Protein AF-A0A3R9WSI5-F1 (afdb_monomer_lite)

Sequence (241 aa):
MLKISEYAQAKEQNYTDTQIAKAAGITIKKLEQLKSSWGIEMKKPDTTPIQITKEDYLREKKNNLTDHQICKKFDMGASTLVKKKKIWNVYKPDAWKSEVKKKEAKKPMPEHKENYEAEKDKTADTAPNITDEVRKADDLKQELEEWKSRALAAEEKAERQSKIDRDNGKAKTKVSDLENTLSQTKGKLHQLRNDYQIIKDRAEKAESELADMDDARNSTLLQKHVSQLTIMLHEAHKVNQ

Organism: NCBI:txid284579

Foldseek 3Di:
DDDPVNVVVCVVVVDDLVRSCVVVVHDSVVSVVVCVVVVNDDPPPPPPQQDQDPVNVLVVVVVVDDLVRVCVVRVHDSVVVCVVCVVVVNNDVCSSVVVVVVVVVPDDDPDDDDDDDDDDDDDDDDDPPVVVVVVVVVVVVVVVVVVVVVVVVVVVVVVVVVVVVVVVVVVVVVVVVVVVVVVVVVVVVVVVVVVVVVVVVVVVVVVVVVVVVVVVVVVVVVVVVVVVVVVVVVVVVVVVD

Structure (mmCIF, N/CA/C/O backbone):
data_AF-A0A3R9WSI5-F1
#
_entry.id   AF-A0A3R9WSI5-F1
#
loop_
_atom_site.group_PDB
_atom_site.id
_atom_site.type_symbol
_atom_site.label_atom_id
_atom_site.label_alt_id
_atom_site.label_comp_id
_atom_site.label_asym_id
_atom_site.label_entity_id
_atom_site.label_seq_id
_atom_site.pdbx_PDB_ins_code
_atom_site.Cartn_x
_atom_site.Cartn_y
_atom_site.Cartn_z
_atom_site.occupancy
_atom_site.B_iso_or_equiv
_atom_site.auth_seq_id
_atom_site.auth_comp_id
_atom_site.auth_asym_id
_atom_site.auth_atom_id
_atom_site.pdbx_PDB_model_num
ATOM 1 N N . MET A 1 1 ? -27.719 -0.686 1.705 1.00 78.00 1 MET A N 1
ATOM 2 C CA . MET A 1 1 ? -26.787 0.237 1.014 1.00 78.00 1 MET A CA 1
ATOM 3 C C . MET A 1 1 ? -25.465 0.130 1.759 1.00 78.00 1 MET A C 1
ATOM 5 O O . MET A 1 1 ? -25.508 0.296 2.970 1.00 78.00 1 MET A O 1
ATOM 9 N N . LEU A 1 2 ? -24.364 -0.243 1.094 1.00 88.19 2 LEU A N 1
ATOM 10 C CA . LEU A 1 2 ? -23.068 -0.480 1.753 1.00 88.19 2 LEU A CA 1
ATOM 11 C C . LEU A 1 2 ? -22.569 0.806 2.430 1.00 88.19 2 LEU A C 1
ATOM 13 O O . LEU A 1 2 ? -22.548 1.854 1.782 1.00 88.19 2 LEU A O 1
ATOM 17 N N . LYS A 1 3 ? -22.174 0.732 3.703 1.00 93.38 3 LYS A N 1
ATOM 18 C CA . LYS A 1 3 ? -21.607 1.860 4.464 1.00 93.38 3 LYS A CA 1
ATOM 19 C C . LYS A 1 3 ? -20.075 1.860 4.413 1.00 93.38 3 LYS A C 1
ATOM 21 O O . LYS A 1 3 ? -19.448 0.814 4.258 1.00 93.38 3 LYS A O 1
ATOM 26 N N . ILE A 1 4 ? -19.463 3.029 4.628 1.00 91.31 4 ILE A N 1
ATOM 27 C CA . ILE A 1 4 ? -17.995 3.178 4.682 1.00 91.31 4 ILE A CA 1
ATOM 28 C C . ILE A 1 4 ? -17.357 2.289 5.766 1.00 91.31 4 ILE A C 1
ATOM 30 O O . ILE A 1 4 ? -16.287 1.726 5.553 1.00 91.31 4 ILE A O 1
ATOM 34 N N . SER A 1 5 ? -18.043 2.105 6.899 1.00 89.25 5 SER A N 1
ATOM 35 C CA . SER A 1 5 ? -17.598 1.257 8.011 1.00 89.25 5 SER A CA 1
ATOM 36 C C . SER A 1 5 ? -17.566 -0.227 7.642 1.00 89.25 5 SER A C 1
ATOM 38 O O . SER A 1 5 ? -16.607 -0.919 7.962 1.00 89.25 5 SER A O 1
ATOM 40 N N . GLU A 1 6 ? -18.580 -0.704 6.918 1.00 90.69 6 GLU A N 1
ATOM 41 C CA . GLU A 1 6 ? -18.679 -2.093 6.450 1.00 90.69 6 GLU A CA 1
ATOM 42 C C . GLU A 1 6 ? -17.595 -2.390 5.407 1.00 90.69 6 GLU A C 1
ATOM 44 O O . GLU A 1 6 ? -16.959 -3.442 5.433 1.00 90.69 6 GLU A O 1
ATOM 49 N N . TYR A 1 7 ? -17.327 -1.425 4.520 1.00 91.94 7 TYR A N 1
ATOM 50 C CA . TYR A 1 7 ? -16.230 -1.513 3.561 1.00 91.94 7 TYR A CA 1
ATOM 51 C C . TYR A 1 7 ? -14.856 -1.561 4.253 1.00 91.94 7 TYR A C 1
ATOM 53 O O . TYR A 1 7 ? -14.014 -2.377 3.879 1.00 91.94 7 TYR A O 1
ATOM 61 N N . ALA A 1 8 ? -14.628 -0.722 5.271 1.00 89.75 8 ALA A N 1
ATOM 62 C CA . ALA A 1 8 ? -13.378 -0.705 6.032 1.00 89.75 8 ALA A CA 1
ATOM 63 C C . ALA A 1 8 ? -13.141 -2.028 6.779 1.00 89.75 8 ALA A C 1
ATOM 65 O O . ALA A 1 8 ? -12.049 -2.586 6.697 1.00 89.75 8 ALA A O 1
ATOM 66 N N . GLN A 1 9 ? -14.180 -2.571 7.416 1.00 91.19 9 GLN A N 1
ATOM 67 C CA . GLN A 1 9 ? -14.113 -3.847 8.129 1.00 91.19 9 GLN A CA 1
ATOM 68 C C . GLN A 1 9 ? -13.851 -5.025 7.178 1.00 91.19 9 GLN A C 1
ATOM 70 O O . GLN A 1 9 ? -13.025 -5.891 7.462 1.00 91.19 9 GLN A O 1
ATOM 75 N N . ALA A 1 10 ? -14.488 -5.040 6.003 1.00 90.88 10 ALA A N 1
ATOM 76 C CA . ALA A 1 10 ? -14.220 -6.063 4.995 1.00 90.88 10 ALA A CA 1
ATOM 77 C C . ALA A 1 10 ? -12.795 -5.951 4.419 1.00 90.88 10 ALA A C 1
ATOM 79 O O . ALA A 1 10 ? -12.154 -6.961 4.126 1.00 90.88 10 ALA A O 1
ATOM 80 N N . LYS A 1 11 ? -12.259 -4.731 4.294 1.00 90.44 11 LYS A N 1
ATOM 81 C CA . LYS A 1 11 ? -10.859 -4.517 3.911 1.00 90.44 11 LYS A CA 1
ATOM 82 C C . LYS A 1 11 ? -9.866 -4.980 4.967 1.00 90.44 11 LYS A C 1
ATOM 84 O O . LYS A 1 11 ? -8.842 -5.548 4.602 1.00 90.44 11 LYS A O 1
ATOM 89 N N . GLU A 1 12 ? -10.178 -4.784 6.241 1.00 89.25 12 GLU A N 1
ATOM 90 C CA . GLU A 1 12 ? -9.385 -5.288 7.365 1.00 89.25 12 GLU A CA 1
ATOM 91 C C . GLU A 1 12 ? -9.338 -6.826 7.385 1.00 89.25 12 GLU A C 1
ATOM 93 O O . GLU A 1 12 ? -8.309 -7.424 7.685 1.00 89.25 12 GLU A O 1
ATOM 98 N N . GLN A 1 13 ? -10.417 -7.470 6.936 1.00 89.25 13 GLN A N 1
ATOM 99 C CA . GLN A 1 13 ? -10.505 -8.920 6.736 1.00 89.25 13 GLN A CA 1
ATOM 100 C C . GLN A 1 13 ? -9.916 -9.408 5.392 1.00 89.25 13 GLN A C 1
ATOM 102 O O . GLN A 1 13 ? -10.152 -10.546 4.994 1.00 89.25 13 GLN A O 1
ATOM 107 N N . ASN A 1 14 ? -9.142 -8.577 4.683 1.00 89.00 14 ASN A N 1
ATOM 108 C CA . ASN A 1 14 ? -8.504 -8.893 3.396 1.00 89.00 14 ASN A CA 1
ATOM 109 C C . ASN A 1 14 ? -9.461 -9.267 2.246 1.00 89.00 14 ASN A C 1
ATOM 111 O O . ASN A 1 14 ? -9.046 -9.907 1.276 1.00 89.00 14 ASN A O 1
ATOM 115 N N . TYR A 1 15 ? -10.725 -8.835 2.280 1.00 89.88 15 TYR A N 1
ATOM 116 C CA . TYR A 1 15 ? -11.607 -9.027 1.131 1.00 89.88 15 TYR A CA 1
ATOM 117 C C . TYR A 1 15 ? -11.204 -8.128 -0.049 1.00 89.88 15 TYR A C 1
ATOM 119 O O . TYR A 1 15 ? -10.900 -6.933 0.072 1.00 89.88 15 TYR A O 1
ATOM 127 N N . THR A 1 16 ? -11.237 -8.711 -1.244 1.00 90.88 16 THR A N 1
ATOM 128 C CA . THR A 1 16 ? -11.068 -7.977 -2.503 1.00 90.88 16 THR A CA 1
ATOM 129 C C . THR A 1 16 ? -12.307 -7.134 -2.804 1.00 90.88 16 THR A C 1
ATOM 131 O O . THR A 1 16 ? -13.420 -7.499 -2.430 1.00 90.88 16 THR A O 1
ATOM 134 N N . ASP A 1 17 ? -12.147 -6.029 -3.537 1.00 89.69 17 ASP A N 1
ATOM 135 C CA . ASP A 1 17 ? -13.268 -5.151 -3.919 1.00 89.69 17 ASP A CA 1
ATOM 136 C C . ASP A 1 17 ? -14.370 -5.930 -4.654 1.00 89.69 17 ASP A C 1
ATOM 138 O O . ASP A 1 17 ? -15.558 -5.689 -4.450 1.00 89.69 17 ASP A O 1
ATOM 142 N N . THR A 1 18 ? -13.980 -6.932 -5.442 1.00 89.75 18 THR A N 1
ATOM 143 C CA . THR A 1 18 ? -14.884 -7.860 -6.127 1.00 89.75 18 THR A CA 1
ATOM 144 C C . THR A 1 18 ? -15.727 -8.681 -5.149 1.00 89.75 18 THR A C 1
ATOM 146 O O . THR A 1 18 ? -16.931 -8.839 -5.352 1.00 89.75 18 THR A O 1
ATOM 149 N N . GLN A 1 19 ? -15.118 -9.197 -4.078 1.00 90.50 19 GLN A N 1
ATOM 150 C CA . GLN A 1 19 ? -15.827 -9.964 -3.050 1.00 90.50 19 GLN A CA 1
ATOM 151 C C . GLN A 1 19 ? -16.742 -9.068 -2.214 1.00 90.50 19 GLN A C 1
ATOM 153 O O . GLN A 1 19 ? -17.875 -9.457 -1.944 1.00 90.50 19 GLN A O 1
ATOM 158 N N . ILE A 1 20 ? -16.293 -7.858 -1.871 1.00 92.88 20 ILE A N 1
ATOM 159 C CA . ILE A 1 20 ? -17.091 -6.881 -1.117 1.00 92.88 20 ILE A CA 1
ATOM 160 C C . ILE A 1 20 ? -18.318 -6.455 -1.930 1.00 92.88 20 ILE A C 1
ATOM 162 O O . ILE A 1 20 ? -19.434 -6.449 -1.415 1.00 92.88 20 ILE A O 1
ATOM 166 N N . ALA A 1 21 ? -18.136 -6.164 -3.222 1.00 93.31 21 ALA A N 1
ATOM 167 C CA . ALA A 1 21 ? -19.229 -5.820 -4.128 1.00 93.31 21 ALA A CA 1
ATOM 168 C C . ALA A 1 21 ? -20.260 -6.958 -4.224 1.00 93.31 21 ALA A C 1
ATOM 170 O O . ALA A 1 21 ? -21.463 -6.721 -4.100 1.00 93.31 21 ALA A O 1
ATOM 171 N N . LYS A 1 22 ? -19.784 -8.204 -4.368 1.00 93.38 22 LYS A N 1
ATOM 172 C CA . LYS A 1 22 ? -20.638 -9.395 -4.435 1.00 93.38 22 LYS A CA 1
ATOM 173 C C . LYS A 1 22 ? -21.411 -9.629 -3.133 1.00 93.38 22 LYS A C 1
ATOM 175 O O . LYS A 1 22 ? -22.610 -9.879 -3.196 1.00 93.38 22 LYS A O 1
ATOM 180 N N . ALA A 1 23 ? -20.756 -9.514 -1.978 1.00 90.19 23 ALA A N 1
ATOM 181 C CA . ALA A 1 23 ? -21.386 -9.683 -0.666 1.00 90.19 23 ALA A CA 1
ATOM 182 C C . ALA A 1 23 ? -22.437 -8.598 -0.377 1.00 90.19 23 ALA A C 1
ATOM 184 O O . ALA A 1 23 ? -23.478 -8.878 0.207 1.00 90.19 23 ALA A O 1
ATOM 185 N N . ALA A 1 24 ? -22.196 -7.373 -0.844 1.00 90.88 24 ALA A N 1
ATOM 186 C CA . ALA A 1 24 ? -23.118 -6.252 -0.693 1.00 90.88 24 ALA A CA 1
ATOM 187 C C . ALA A 1 24 ? -24.224 -6.200 -1.767 1.00 90.88 24 ALA A C 1
ATOM 189 O O . ALA A 1 24 ? -25.049 -5.285 -1.743 1.00 90.88 24 ALA A O 1
ATOM 190 N N . GLY A 1 25 ? -24.238 -7.137 -2.724 1.00 93.56 25 GLY A N 1
ATOM 191 C CA . GLY A 1 25 ? -25.218 -7.172 -3.814 1.00 93.56 25 GLY A CA 1
ATOM 192 C C . GLY A 1 25 ? -25.124 -5.979 -4.771 1.00 93.56 25 GLY A C 1
ATOM 193 O O . GLY A 1 25 ? -26.124 -5.583 -5.367 1.00 93.56 25 GLY A O 1
ATOM 194 N N . ILE A 1 26 ? -23.942 -5.373 -4.910 1.00 94.19 26 ILE A N 1
ATOM 195 C CA . ILE A 1 26 ? -23.711 -4.207 -5.772 1.00 94.19 26 ILE A CA 1
ATOM 196 C C . ILE A 1 26 ? -22.706 -4.521 -6.878 1.00 94.19 26 ILE A C 1
ATOM 198 O O . ILE A 1 26 ? -21.822 -5.361 -6.748 1.00 94.19 26 ILE A O 1
ATOM 202 N N . THR A 1 27 ? -22.805 -3.801 -7.992 1.00 93.81 27 THR A N 1
ATOM 203 C CA . THR A 1 27 ? -21.794 -3.863 -9.056 1.00 93.81 27 THR A CA 1
ATOM 204 C C . THR A 1 27 ? -20.491 -3.189 -8.619 1.00 93.81 27 THR A C 1
ATOM 206 O O . THR A 1 27 ? -20.545 -2.169 -7.930 1.00 93.81 27 THR A O 1
ATOM 209 N N . ILE A 1 28 ? -19.343 -3.661 -9.120 1.00 90.00 28 ILE A N 1
ATOM 210 C CA . ILE A 1 28 ? -18.018 -3.059 -8.855 1.00 90.00 28 ILE A CA 1
ATOM 211 C C . ILE A 1 28 ? -18.006 -1.557 -9.178 1.00 90.00 28 ILE A C 1
ATOM 213 O O . ILE A 1 28 ? -17.577 -0.768 -8.349 1.00 90.00 28 ILE A O 1
ATOM 217 N N . LYS A 1 29 ? -18.594 -1.130 -10.304 1.00 90.38 29 LYS A N 1
ATOM 218 C CA . LYS A 1 29 ? -18.710 0.300 -10.661 1.00 90.38 29 LYS A CA 1
ATOM 219 C C . LYS A 1 29 ? -19.421 1.141 -9.597 1.00 90.38 29 LYS A C 1
ATOM 221 O O . LYS A 1 29 ? -19.070 2.291 -9.360 1.00 90.38 29 LYS A O 1
ATOM 226 N N . LYS A 1 30 ? -20.439 0.574 -8.949 1.00 92.31 30 LYS A N 1
ATOM 227 C CA . LYS A 1 30 ? -21.183 1.261 -7.886 1.00 92.31 30 LYS A CA 1
ATOM 228 C C . LYS A 1 30 ? -20.381 1.309 -6.587 1.00 92.31 30 LYS A C 1
ATOM 230 O O . LYS A 1 30 ? -20.428 2.314 -5.889 1.00 92.31 30 LYS A O 1
ATOM 235 N N . LEU A 1 31 ? -19.600 0.266 -6.302 1.00 91.50 31 LEU A N 1
ATOM 236 C CA . LEU A 1 31 ? -18.615 0.286 -5.221 1.00 91.50 31 LEU A CA 1
ATOM 237 C C . LEU A 1 31 ? -17.525 1.346 -5.472 1.00 91.50 31 LEU A C 1
ATOM 239 O O . LEU A 1 31 ? -17.147 2.055 -4.547 1.00 91.50 31 LEU A O 1
ATOM 243 N N . GLU A 1 32 ? -17.065 1.507 -6.715 1.00 89.12 32 GLU A N 1
ATOM 244 C CA . GLU A 1 32 ? -16.104 2.552 -7.094 1.00 89.12 32 GLU A CA 1
ATOM 245 C C . GLU A 1 32 ? -16.661 3.961 -6.853 1.00 89.12 32 GLU A C 1
ATOM 247 O O . GLU A 1 32 ? -15.995 4.778 -6.222 1.00 89.12 32 GLU A O 1
ATOM 252 N N . GLN A 1 33 ? -17.904 4.225 -7.270 1.00 89.75 33 GLN A N 1
ATOM 253 C CA . GLN A 1 33 ? -18.588 5.498 -7.005 1.00 89.75 33 GLN A CA 1
ATOM 254 C C . GLN A 1 33 ? -18.720 5.785 -5.504 1.00 89.75 33 GLN A C 1
ATOM 256 O O . GLN A 1 33 ? -18.484 6.912 -5.067 1.00 89.75 33 GLN A O 1
ATOM 261 N N . LEU A 1 34 ? -19.061 4.765 -4.709 1.00 91.44 34 LEU A N 1
ATOM 262 C CA . LEU A 1 34 ? -19.145 4.889 -3.254 1.00 91.44 34 LEU A CA 1
ATOM 263 C C . LEU A 1 34 ? -17.780 5.225 -2.644 1.00 91.44 34 LEU A C 1
ATOM 265 O O . LEU A 1 34 ? -17.682 6.159 -1.854 1.00 91.44 34 LEU A O 1
ATOM 269 N N . LYS A 1 35 ? -16.708 4.553 -3.072 1.00 90.00 35 LYS A N 1
ATOM 270 C CA . LYS A 1 35 ? -15.339 4.851 -2.624 1.00 90.00 35 LYS A CA 1
ATOM 271 C C . LYS A 1 35 ? -14.914 6.284 -2.957 1.00 90.00 35 LYS A C 1
ATOM 273 O O . LYS A 1 35 ? -14.321 6.938 -2.103 1.00 90.00 35 LYS A O 1
ATOM 278 N N . SER A 1 36 ? -15.276 6.796 -4.136 1.00 87.12 36 SER A N 1
ATOM 279 C CA . SER A 1 36 ? -15.071 8.209 -4.484 1.00 87.12 36 SER A CA 1
ATOM 280 C C . SER A 1 36 ? -15.867 9.150 -3.577 1.00 87.12 36 SER A C 1
ATOM 282 O O . SER A 1 36 ? -15.314 10.138 -3.105 1.00 87.12 36 SER A O 1
ATOM 284 N N . SER A 1 37 ? -17.130 8.828 -3.270 1.00 88.94 37 SER A N 1
ATOM 285 C CA . SER A 1 37 ? -17.948 9.624 -2.338 1.00 88.94 37 SER A CA 1
ATOM 286 C C . SER A 1 37 ? -17.421 9.610 -0.897 1.00 88.94 37 SER A C 1
ATOM 288 O O . SER A 1 37 ? -17.674 10.534 -0.133 1.00 88.94 37 SER A O 1
ATOM 290 N N . TRP A 1 38 ? -16.653 8.580 -0.537 1.00 91.75 38 TRP A N 1
ATOM 291 C CA . TRP A 1 38 ? -16.003 8.426 0.764 1.00 91.75 38 TRP A CA 1
ATOM 292 C C . TRP A 1 38 ? -14.599 9.038 0.829 1.00 91.75 38 TRP A C 1
ATOM 294 O O . TRP A 1 38 ? -13.931 8.898 1.850 1.00 91.75 38 TRP A O 1
ATOM 304 N N . GLY A 1 39 ? -14.122 9.679 -0.245 1.00 85.69 39 GLY A N 1
ATOM 305 C CA . GLY A 1 39 ? -12.782 10.273 -0.289 1.00 85.69 39 GLY A CA 1
ATOM 306 C C . GLY A 1 39 ? -11.644 9.248 -0.265 1.00 85.69 39 GLY A C 1
ATOM 307 O O . GLY A 1 39 ? -10.504 9.596 0.031 1.00 85.69 39 GLY A O 1
ATOM 308 N N . ILE A 1 40 ? -11.928 7.977 -0.567 1.00 84.81 40 ILE A N 1
ATOM 309 C CA . ILE A 1 40 ? -10.904 6.936 -0.654 1.00 84.81 40 ILE A CA 1
ATOM 310 C C . ILE A 1 40 ? -10.238 7.076 -2.023 1.00 84.81 40 ILE A C 1
ATOM 312 O O . ILE A 1 40 ? -10.773 6.605 -3.031 1.00 84.81 40 ILE A O 1
ATOM 316 N N . GLU A 1 41 ? -9.083 7.747 -2.058 1.00 68.56 41 GLU A N 1
ATOM 317 C CA . GLU A 1 41 ? -8.275 7.885 -3.269 1.00 68.56 41 GLU A CA 1
ATOM 318 C C . GLU A 1 41 ? -7.916 6.500 -3.812 1.00 68.56 41 GLU A C 1
ATOM 320 O O . GLU A 1 41 ? -7.136 5.729 -3.245 1.00 68.56 41 GLU A O 1
ATOM 325 N N . MET A 1 42 ? -8.526 6.168 -4.943 1.00 65.50 42 MET A N 1
ATOM 326 C CA . MET A 1 42 ? -8.141 5.008 -5.719 1.00 65.50 42 MET A CA 1
ATOM 327 C C . MET A 1 42 ? -6.785 5.324 -6.334 1.00 65.50 42 MET A C 1
ATOM 329 O O . MET A 1 42 ? -6.708 6.093 -7.296 1.00 65.50 42 MET A O 1
ATOM 333 N N . LYS A 1 43 ? -5.716 4.696 -5.829 1.00 59.19 43 LYS A N 1
ATOM 334 C CA . LYS A 1 43 ? -4.524 4.498 -6.655 1.00 59.19 43 LYS A CA 1
ATOM 335 C C . LYS A 1 43 ? -5.017 3.793 -7.911 1.00 59.19 43 LYS A C 1
ATOM 337 O O . LYS A 1 43 ? -5.411 2.627 -7.847 1.00 59.19 43 LYS A O 1
ATOM 342 N N . LYS A 1 44 ? -5.075 4.520 -9.032 1.00 58.84 44 LYS A N 1
ATOM 343 C CA . LYS A 1 44 ? -5.259 3.888 -10.338 1.00 58.84 44 LYS A CA 1
ATOM 344 C C . LYS A 1 44 ? -4.225 2.761 -10.382 1.00 58.84 44 LYS A C 1
ATOM 346 O O . LYS A 1 44 ? -3.089 3.021 -9.969 1.00 58.84 44 LYS A O 1
ATOM 351 N N . PRO A 1 45 ? -4.600 1.529 -10.776 1.00 51.78 45 PRO A N 1
ATOM 352 C CA . PRO A 1 45 ? -3.598 0.498 -10.984 1.00 51.78 45 PRO A CA 1
ATOM 353 C C . PRO A 1 45 ? -2.526 1.138 -11.848 1.00 51.78 45 PRO A C 1
ATOM 355 O O . PRO A 1 45 ? -2.867 1.844 -12.801 1.00 51.78 45 PRO A O 1
ATOM 358 N N . ASP A 1 46 ? -1.277 0.999 -11.422 1.00 45.94 46 ASP A N 1
ATOM 359 C CA . ASP A 1 46 ? -0.124 1.602 -12.066 1.00 45.94 46 ASP A CA 1
ATOM 360 C C . ASP A 1 46 ? 0.017 0.929 -13.435 1.00 45.94 46 ASP A C 1
ATOM 362 O O . ASP A 1 46 ? 0.795 0.008 -13.649 1.00 45.94 46 ASP A O 1
ATOM 366 N N . THR A 1 47 ? -0.842 1.318 -14.374 1.00 49.47 47 THR A N 1
ATOM 367 C CA . THR A 1 47 ? -0.807 0.931 -15.772 1.00 49.47 47 THR A CA 1
ATOM 368 C C . THR A 1 47 ? 0.275 1.776 -16.409 1.00 49.47 47 THR A C 1
ATOM 370 O O . THR A 1 47 ? 0.011 2.526 -17.347 1.00 49.47 47 THR A O 1
ATOM 373 N N . THR A 1 48 ? 1.493 1.713 -15.878 1.00 49.53 48 THR A N 1
ATOM 374 C CA . THR A 1 48 ? 2.659 1.961 -16.705 1.00 49.53 48 THR A CA 1
ATOM 375 C C . THR A 1 48 ? 2.656 0.802 -17.694 1.00 49.53 48 THR A C 1
ATOM 377 O O . THR A 1 48 ? 2.871 -0.345 -17.303 1.00 49.53 48 THR A O 1
ATOM 380 N N . PRO A 1 49 ? 2.289 1.033 -18.969 1.00 54.16 49 PRO A N 1
ATOM 381 C CA . PRO A 1 49 ? 2.256 -0.049 -19.934 1.00 54.16 49 PRO A CA 1
ATOM 382 C C . PRO A 1 49 ? 3.676 -0.590 -19.995 1.00 54.16 49 PRO A C 1
ATOM 384 O O . PRO A 1 49 ? 4.589 0.191 -20.270 1.00 54.16 49 PRO A O 1
ATOM 387 N N . ILE A 1 50 ? 3.873 -1.884 -19.731 1.00 62.69 50 ILE A N 1
ATOM 388 C CA . ILE A 1 50 ? 5.177 -2.527 -19.897 1.00 62.69 50 ILE A CA 1
ATOM 389 C C . ILE A 1 50 ? 5.594 -2.266 -21.345 1.00 62.69 50 ILE A C 1
ATOM 391 O O . ILE A 1 50 ? 5.035 -2.809 -22.308 1.00 62.69 50 ILE A O 1
ATOM 395 N N . GLN A 1 51 ? 6.511 -1.317 -21.528 1.00 73.62 51 GLN A N 1
ATOM 396 C CA . GLN A 1 51 ? 6.872 -0.849 -22.849 1.00 73.62 51 GLN A CA 1
ATOM 397 C C . GLN A 1 51 ? 7.835 -1.858 -23.459 1.00 73.62 51 GLN A C 1
ATOM 399 O O . GLN A 1 51 ? 9.041 -1.681 -23.399 1.00 73.62 51 GLN A O 1
ATOM 404 N N . ILE A 1 52 ? 7.298 -2.904 -24.093 1.00 85.06 52 ILE A N 1
ATOM 405 C CA . ILE A 1 52 ? 8.110 -3.743 -24.981 1.00 85.06 52 ILE A CA 1
ATOM 406 C C . ILE A 1 52 ? 8.795 -2.845 -26.018 1.00 85.06 52 ILE A C 1
ATOM 408 O O . ILE A 1 52 ? 8.122 -2.040 -26.682 1.00 85.06 52 ILE A O 1
ATOM 412 N N . THR A 1 53 ? 10.116 -2.946 -26.112 1.00 88.50 53 THR A N 1
ATOM 413 C CA . THR A 1 53 ? 10.921 -2.261 -27.128 1.00 88.50 53 THR A CA 1
ATOM 414 C C . THR A 1 53 ? 10.973 -3.090 -28.415 1.00 88.50 53 THR A C 1
ATOM 416 O O . THR A 1 53 ? 10.564 -4.257 -28.442 1.00 88.50 53 THR A O 1
ATOM 419 N N . LYS A 1 54 ? 11.467 -2.500 -29.513 1.00 88.00 54 LYS A N 1
ATOM 420 C CA . LYS A 1 54 ? 11.640 -3.227 -30.784 1.00 88.00 54 LYS A CA 1
ATOM 421 C C . LYS A 1 54 ? 12.605 -4.404 -30.593 1.00 88.00 54 LYS A C 1
ATOM 423 O O . LYS A 1 54 ? 12.397 -5.482 -31.147 1.00 88.00 54 LYS A O 1
ATOM 428 N N . GLU A 1 55 ? 13.638 -4.197 -29.789 1.00 85.88 55 GLU A N 1
ATOM 429 C CA . GLU A 1 55 ? 14.700 -5.146 -29.474 1.00 85.88 55 GLU A CA 1
ATOM 430 C C . GLU A 1 55 ? 14.163 -6.351 -28.704 1.00 85.88 55 GLU A C 1
ATOM 432 O O . GLU A 1 55 ? 14.460 -7.490 -29.068 1.00 85.88 55 GLU A O 1
ATOM 437 N N . ASP A 1 56 ? 13.329 -6.107 -27.692 1.00 89.19 56 ASP A N 1
ATOM 438 C CA . ASP A 1 56 ? 12.713 -7.170 -26.899 1.00 89.19 56 ASP A CA 1
ATOM 439 C C . ASP A 1 56 ? 11.837 -8.066 -27.777 1.00 89.19 56 ASP A C 1
ATOM 441 O O . ASP A 1 56 ? 11.968 -9.289 -27.744 1.00 89.19 56 ASP A O 1
ATOM 445 N N . TYR A 1 57 ? 11.005 -7.463 -28.633 1.00 90.38 57 TYR A N 1
ATOM 446 C CA . TYR A 1 57 ? 10.164 -8.203 -29.572 1.00 90.38 57 TYR A CA 1
ATOM 447 C C . TYR A 1 57 ? 10.990 -9.068 -30.537 1.00 90.38 57 TYR A C 1
ATOM 449 O O . TYR A 1 57 ? 10.675 -10.242 -30.736 1.00 90.38 57 TYR A O 1
ATOM 457 N N . LEU A 1 58 ? 12.062 -8.518 -31.120 1.00 88.88 58 LEU A N 1
ATOM 458 C CA . LEU A 1 58 ? 12.929 -9.263 -32.040 1.00 88.88 58 LEU A CA 1
ATOM 459 C C . LEU A 1 58 ? 13.681 -10.404 -31.340 1.00 88.88 58 LEU A C 1
ATOM 461 O O . LEU A 1 58 ? 13.840 -11.476 -31.925 1.00 88.88 58 LEU A O 1
ATOM 465 N N . ARG A 1 59 ? 14.109 -10.206 -30.089 1.00 87.50 59 ARG A N 1
ATOM 466 C CA . ARG A 1 59 ? 14.766 -11.244 -29.285 1.00 87.50 59 ARG A CA 1
ATOM 467 C C . ARG A 1 59 ? 13.821 -12.405 -28.987 1.00 87.50 59 ARG A C 1
ATOM 469 O O . ARG A 1 59 ? 14.184 -13.553 -29.226 1.00 87.50 59 ARG A O 1
ATOM 476 N N . GLU A 1 60 ? 12.599 -12.125 -28.539 1.00 90.62 60 GLU A N 1
ATOM 477 C CA . GLU A 1 60 ? 11.610 -13.185 -28.301 1.00 90.62 60 GLU A CA 1
ATOM 478 C C . GLU A 1 60 ? 11.212 -13.903 -29.596 1.00 90.62 60 GLU A C 1
ATOM 480 O O . GLU A 1 60 ? 11.015 -15.118 -29.601 1.00 90.62 60 GLU A O 1
ATOM 485 N N . LYS A 1 61 ? 11.165 -13.181 -30.723 1.00 89.00 61 LYS A N 1
ATOM 486 C CA . LYS A 1 61 ? 10.962 -13.792 -32.040 1.00 89.00 61 LYS A CA 1
ATOM 487 C C . LYS A 1 61 ? 12.090 -14.726 -32.457 1.00 89.00 61 LYS A C 1
ATOM 489 O O . LYS A 1 61 ? 11.805 -15.790 -32.997 1.00 89.00 61 LYS A O 1
ATOM 494 N N . LYS A 1 62 ? 13.344 -14.371 -32.168 1.00 87.75 62 LYS A N 1
ATOM 495 C CA . LYS A 1 62 ? 14.500 -15.253 -32.386 1.00 87.75 62 LYS A CA 1
ATOM 496 C C . LYS A 1 62 ? 14.424 -16.523 -31.527 1.00 87.75 62 LYS A C 1
ATOM 498 O O . LYS A 1 62 ? 14.852 -17.577 -31.979 1.00 87.75 62 LYS A O 1
ATOM 503 N N . ASN A 1 63 ? 13.802 -16.444 -30.351 1.00 87.19 63 ASN A N 1
ATOM 504 C CA . ASN A 1 63 ? 13.540 -17.587 -29.470 1.00 87.19 63 ASN A CA 1
ATOM 505 C C . ASN A 1 63 ? 12.306 -18.419 -29.880 1.00 87.19 63 ASN A C 1
ATOM 507 O O . ASN A 1 63 ? 11.837 -19.240 -29.097 1.00 87.19 63 ASN A O 1
ATOM 511 N N . ASN A 1 64 ? 11.768 -18.220 -31.088 1.00 89.12 64 ASN A N 1
ATOM 512 C CA . ASN A 1 64 ? 10.592 -18.917 -31.619 1.00 89.12 64 ASN A CA 1
ATOM 513 C C . ASN A 1 64 ? 9.285 -18.687 -30.833 1.00 89.12 64 ASN A C 1
ATOM 515 O O . ASN A 1 64 ? 8.361 -19.494 -30.933 1.00 89.12 64 ASN A O 1
ATOM 519 N N . LEU A 1 65 ? 9.150 -17.577 -30.092 1.00 90.06 65 LEU A N 1
ATOM 520 C CA . LEU A 1 65 ? 7.876 -17.250 -29.447 1.00 90.06 65 LEU A CA 1
ATOM 521 C C . LEU A 1 65 ? 6.840 -16.732 -30.461 1.00 90.06 65 LEU A C 1
ATOM 523 O O . LEU A 1 65 ? 7.099 -15.897 -31.341 1.00 90.06 65 LEU A O 1
ATOM 527 N N . THR A 1 66 ? 5.606 -17.197 -30.292 1.00 91.50 66 THR A N 1
ATOM 528 C CA . THR A 1 66 ? 4.440 -16.684 -31.022 1.00 91.50 66 THR A CA 1
ATOM 529 C C . THR A 1 66 ? 4.036 -15.299 -30.510 1.00 91.50 66 THR A C 1
ATOM 531 O O . THR A 1 66 ? 4.298 -14.946 -29.361 1.00 91.50 66 THR A O 1
ATOM 534 N N . ASP A 1 67 ? 3.349 -14.506 -31.341 1.00 89.62 67 ASP A N 1
ATOM 535 C CA . ASP A 1 67 ? 2.860 -13.172 -30.938 1.00 89.62 67 ASP A CA 1
ATOM 536 C C . ASP A 1 67 ? 1.964 -13.258 -29.691 1.00 89.62 67 ASP A C 1
ATOM 538 O O . ASP A 1 67 ? 2.034 -12.396 -28.820 1.00 89.62 67 ASP A O 1
ATOM 542 N N . HIS A 1 68 ? 1.185 -14.337 -29.562 1.00 91.25 68 HIS A N 1
ATOM 543 C CA . HIS A 1 68 ? 0.341 -14.591 -28.397 1.00 91.25 68 HIS A CA 1
ATOM 544 C C . HIS A 1 68 ? 1.157 -14.815 -27.114 1.00 91.25 68 HIS A C 1
ATOM 546 O O . HIS A 1 68 ? 0.846 -14.242 -26.071 1.00 91.25 68 HIS A O 1
ATOM 552 N N . GLN A 1 69 ? 2.234 -15.603 -27.187 1.00 90.50 69 GLN A N 1
ATOM 553 C CA . GLN A 1 69 ? 3.128 -15.831 -26.047 1.00 90.50 69 GLN A CA 1
ATOM 554 C C . GLN A 1 69 ? 3.879 -14.558 -25.651 1.00 90.50 69 GLN A C 1
ATOM 556 O O . GLN A 1 69 ? 4.032 -14.290 -24.463 1.00 90.50 69 GLN A O 1
ATOM 561 N N . ILE A 1 70 ? 4.297 -13.747 -26.628 1.00 90.69 70 ILE A N 1
ATOM 562 C CA . ILE A 1 70 ? 4.933 -12.448 -26.375 1.00 90.69 70 ILE A CA 1
ATOM 563 C C . ILE A 1 70 ? 3.937 -11.505 -25.688 1.00 90.69 70 ILE A C 1
ATOM 565 O O . ILE A 1 70 ? 4.261 -10.918 -24.661 1.00 90.69 70 ILE A O 1
ATOM 569 N N . CYS A 1 71 ? 2.702 -11.416 -26.186 1.00 89.88 71 CYS A N 1
ATOM 570 C CA . CYS A 1 71 ? 1.632 -10.652 -25.542 1.00 89.88 71 CYS A CA 1
ATOM 571 C C . CYS A 1 71 ? 1.420 -11.063 -24.082 1.00 89.88 71 CYS A C 1
ATOM 573 O O . CYS A 1 71 ? 1.339 -10.199 -23.216 1.00 89.88 71 CYS A O 1
ATOM 575 N N . LYS A 1 72 ? 1.389 -12.372 -23.804 1.00 87.50 72 LYS A N 1
ATOM 576 C CA . LYS A 1 72 ? 1.241 -12.901 -22.443 1.00 87.50 72 LYS A CA 1
ATOM 577 C C . LYS A 1 72 ? 2.456 -12.590 -21.561 1.00 87.50 72 LYS A C 1
ATOM 579 O O . LYS A 1 72 ? 2.286 -12.274 -20.392 1.00 87.50 72 LYS A O 1
ATOM 584 N N . LYS A 1 73 ? 3.671 -12.656 -22.116 1.00 86.25 73 LYS A N 1
ATOM 585 C CA . LYS A 1 73 ? 4.928 -12.389 -21.395 1.00 86.25 73 LYS A CA 1
ATOM 586 C C . LYS A 1 73 ? 5.066 -10.927 -20.965 1.00 86.25 73 LYS A C 1
ATOM 588 O O . LYS A 1 73 ? 5.618 -10.665 -19.904 1.00 86.25 73 LYS A O 1
ATOM 593 N N . PHE A 1 74 ? 4.572 -9.993 -21.776 1.00 86.62 74 PHE A N 1
ATOM 594 C CA . PHE A 1 74 ? 4.648 -8.552 -21.506 1.00 86.62 74 PHE A CA 1
ATOM 595 C C . PHE A 1 74 ? 3.308 -7.937 -21.080 1.00 86.62 74 PHE A C 1
ATOM 597 O O . PHE A 1 74 ? 3.158 -6.720 -21.157 1.00 86.62 74 PHE A O 1
ATOM 604 N N . ASP A 1 75 ? 2.343 -8.774 -20.689 1.00 84.81 75 ASP A N 1
ATOM 605 C CA . ASP A 1 75 ? 1.001 -8.379 -20.249 1.00 84.81 75 ASP A CA 1
ATOM 606 C C . ASP A 1 75 ? 0.352 -7.300 -21.140 1.00 84.81 75 ASP A C 1
ATOM 608 O O . ASP A 1 75 ? -0.040 -6.217 -20.704 1.00 84.81 75 ASP A O 1
ATOM 612 N N . MET A 1 76 ? 0.298 -7.564 -22.450 1.00 87.00 76 MET A N 1
ATOM 613 C CA . MET A 1 76 ? -0.283 -6.636 -23.421 1.00 87.00 76 MET A CA 1
ATOM 614 C C . MET A 1 76 ? -1.284 -7.288 -24.357 1.00 87.00 76 MET A C 1
ATOM 616 O O . MET A 1 76 ? -1.112 -8.410 -24.831 1.00 87.00 76 MET A O 1
ATOM 620 N N . GLY A 1 77 ? -2.306 -6.513 -24.718 1.00 88.25 77 GLY A N 1
ATOM 621 C CA . GLY A 1 77 ? -3.287 -6.916 -25.717 1.00 88.25 77 GLY A CA 1
ATOM 622 C C . GLY A 1 77 ? -2.675 -7.103 -27.109 1.00 88.25 77 GLY A C 1
ATOM 623 O O . GLY A 1 77 ? -1.783 -6.360 -27.530 1.00 88.25 77 GLY A O 1
ATOM 624 N N . ALA A 1 78 ? -3.216 -8.059 -27.867 1.00 87.00 78 ALA A N 1
ATOM 625 C CA . ALA A 1 78 ? -2.799 -8.343 -29.243 1.00 87.00 78 ALA A CA 1
ATOM 626 C C . ALA A 1 78 ? -2.888 -7.107 -30.160 1.00 87.00 78 ALA A C 1
ATOM 628 O O . ALA A 1 78 ? -2.005 -6.865 -30.982 1.00 87.00 78 ALA A O 1
ATOM 629 N N . SER A 1 79 ? -3.914 -6.272 -29.977 1.00 87.81 79 SER A N 1
ATOM 630 C CA . SER A 1 79 ? -4.092 -5.022 -30.725 1.00 87.81 79 SER A CA 1
ATOM 631 C C . SER A 1 79 ? -2.966 -4.012 -30.468 1.00 87.81 79 SER A C 1
ATOM 633 O O . SER A 1 79 ? -2.513 -3.338 -31.396 1.00 87.81 79 SER A O 1
ATOM 635 N N . THR A 1 80 ? -2.466 -3.938 -29.233 1.00 88.31 80 THR A N 1
ATOM 636 C CA . THR A 1 80 ? -1.334 -3.086 -28.845 1.00 88.31 80 THR A CA 1
ATOM 637 C C . THR A 1 80 ? -0.043 -3.558 -29.503 1.00 88.31 80 THR A C 1
ATOM 639 O O . THR A 1 80 ? 0.687 -2.742 -30.072 1.00 88.31 80 THR A O 1
ATOM 642 N N . LEU A 1 81 ? 0.209 -4.871 -29.510 1.00 89.38 81 LEU A N 1
ATOM 643 C CA . LEU A 1 81 ? 1.373 -5.441 -30.187 1.00 89.38 81 LEU A CA 1
ATOM 644 C C . LEU A 1 81 ? 1.331 -5.166 -31.697 1.00 89.38 81 LEU A C 1
ATOM 646 O O . LEU A 1 81 ? 2.334 -4.754 -32.274 1.00 89.38 81 LEU A O 1
ATOM 650 N N . VAL A 1 82 ? 0.167 -5.301 -32.340 1.00 89.00 82 VAL A N 1
ATOM 651 C CA . VAL A 1 82 ? -0.002 -4.984 -33.770 1.00 89.00 82 VAL A CA 1
ATOM 652 C C . VAL A 1 82 ? 0.311 -3.515 -34.068 1.00 89.00 82 VAL A C 1
ATOM 654 O O . VAL A 1 82 ? 1.024 -3.227 -35.032 1.00 89.00 82 VAL A O 1
ATOM 657 N N . LYS A 1 83 ? -0.166 -2.575 -33.240 1.00 88.00 83 LYS A N 1
ATOM 658 C CA . LYS A 1 83 ? 0.161 -1.144 -33.381 1.00 88.00 83 LYS A CA 1
ATOM 659 C C . LYS A 1 83 ? 1.668 -0.900 -33.256 1.00 88.00 83 LYS A C 1
ATOM 661 O O . LYS A 1 83 ? 2.240 -0.220 -34.104 1.00 88.00 83 LYS A O 1
ATOM 666 N N . LYS A 1 84 ? 2.327 -1.515 -32.268 1.00 89.25 84 LYS A N 1
ATOM 667 C CA . LYS A 1 84 ? 3.786 -1.423 -32.102 1.00 89.25 84 LYS A CA 1
ATOM 668 C C . LYS A 1 84 ? 4.554 -2.018 -33.286 1.00 89.25 84 LYS A C 1
ATOM 670 O O . LYS A 1 84 ? 5.461 -1.375 -33.804 1.00 89.25 84 LYS A O 1
ATOM 675 N N . LYS A 1 85 ? 4.137 -3.178 -33.805 1.00 89.31 85 LYS A N 1
ATOM 676 C CA . LYS A 1 85 ? 4.733 -3.794 -35.006 1.00 89.31 85 LYS A CA 1
ATOM 677 C C . LYS A 1 85 ? 4.647 -2.887 -36.236 1.00 89.31 85 LYS A C 1
ATOM 679 O O . LYS A 1 85 ? 5.574 -2.893 -37.042 1.00 89.31 85 LYS A O 1
ATOM 684 N N . LYS A 1 86 ? 3.567 -2.108 -36.384 1.00 86.44 86 LYS A N 1
ATOM 685 C CA . LYS A 1 86 ? 3.449 -1.100 -37.453 1.00 86.44 86 LYS A CA 1
ATOM 686 C C . LYS A 1 86 ? 4.461 0.030 -37.275 1.00 86.44 86 LYS A C 1
ATOM 688 O O . LYS A 1 86 ? 5.162 0.340 -38.229 1.00 86.44 86 LYS A O 1
ATOM 693 N N . ILE A 1 87 ? 4.588 0.571 -36.062 1.00 86.50 87 ILE A N 1
ATOM 694 C CA . ILE A 1 87 ? 5.562 1.630 -35.735 1.00 86.50 87 ILE A CA 1
ATOM 695 C C . ILE A 1 87 ? 6.995 1.165 -36.028 1.00 86.50 87 ILE A C 1
ATOM 697 O O . I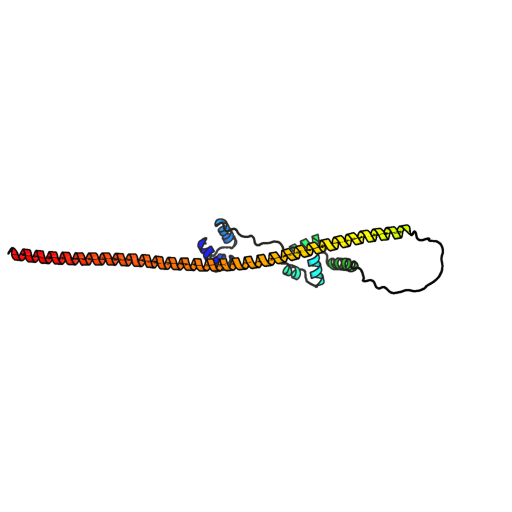LE A 1 87 ? 7.794 1.903 -36.591 1.00 86.50 87 ILE A O 1
ATOM 701 N N . TRP A 1 88 ? 7.316 -0.086 -35.703 1.00 87.81 88 TRP A N 1
ATOM 702 C CA . TRP A 1 88 ? 8.641 -0.664 -35.945 1.00 87.81 88 TRP A CA 1
ATOM 703 C C . TRP A 1 88 ? 8.855 -1.198 -37.364 1.00 87.81 88 TRP A C 1
ATOM 705 O O . TRP A 1 88 ? 9.937 -1.708 -37.655 1.00 87.81 88 TRP A O 1
ATOM 715 N N . ASN A 1 89 ? 7.835 -1.115 -38.222 1.00 85.44 89 ASN A N 1
ATOM 716 C CA . ASN A 1 89 ? 7.820 -1.647 -39.583 1.00 85.44 89 ASN A CA 1
ATOM 717 C C . ASN A 1 89 ? 8.103 -3.168 -39.687 1.00 85.44 89 ASN A C 1
ATOM 719 O O . ASN A 1 89 ? 8.677 -3.645 -40.661 1.00 85.44 89 ASN A O 1
ATOM 723 N N . VAL A 1 90 ? 7.675 -3.952 -38.689 1.00 83.62 90 VAL A N 1
ATOM 724 C CA . VAL A 1 90 ? 7.836 -5.427 -38.617 1.00 83.62 90 VAL A CA 1
ATOM 725 C C . VAL A 1 90 ? 6.491 -6.169 -38.689 1.00 83.62 90 VAL A C 1
ATOM 727 O O . VAL A 1 90 ? 6.330 -7.269 -38.161 1.00 83.62 90 VAL A O 1
ATOM 730 N N . TYR A 1 91 ? 5.481 -5.544 -39.298 1.00 77.12 91 TYR A N 1
ATOM 731 C CA . TYR A 1 91 ? 4.109 -6.063 -39.338 1.00 77.12 91 TYR A CA 1
ATOM 732 C C . TYR A 1 91 ? 3.864 -7.108 -40.435 1.00 77.12 91 TYR A C 1
ATOM 734 O O . TYR A 1 91 ? 2.905 -7.870 -40.324 1.00 77.12 91 TYR A O 1
ATOM 742 N N . LYS A 1 92 ? 4.703 -7.153 -41.479 1.00 78.50 92 LYS A N 1
ATOM 743 C CA . LYS A 1 92 ? 4.568 -8.134 -42.563 1.00 78.50 92 LYS A CA 1
ATOM 744 C C . LYS A 1 92 ? 4.999 -9.531 -42.086 1.00 78.50 92 LYS A C 1
ATOM 746 O O . LYS A 1 92 ? 5.935 -9.620 -41.281 1.00 78.50 92 LYS A O 1
ATOM 751 N N . PRO A 1 93 ? 4.373 -10.611 -42.594 1.00 64.25 93 PRO A N 1
ATOM 752 C CA . PRO A 1 93 ? 4.911 -11.960 -42.443 1.00 64.25 93 PRO A CA 1
ATOM 753 C C . PRO A 1 93 ? 6.381 -11.951 -42.888 1.00 64.25 93 PRO A C 1
ATOM 755 O O . PRO A 1 93 ? 6.712 -11.346 -43.902 1.00 64.25 93 PRO A O 1
ATOM 758 N N . ASP A 1 94 ? 7.272 -12.515 -42.075 1.00 68.25 94 ASP A N 1
ATOM 759 C CA . ASP A 1 94 ? 8.720 -12.628 -42.330 1.00 68.25 94 ASP A CA 1
ATOM 760 C C . ASP A 1 94 ? 9.591 -11.354 -42.333 1.00 68.25 94 ASP A C 1
ATOM 762 O O . ASP A 1 94 ? 10.816 -11.480 -42.336 1.00 68.25 94 ASP A O 1
ATOM 766 N N . ALA A 1 95 ? 9.042 -10.140 -42.194 1.00 69.19 95 ALA A N 1
ATOM 767 C CA . ALA A 1 95 ? 9.859 -8.909 -42.130 1.00 69.19 95 ALA A CA 1
ATOM 768 C C . ALA A 1 95 ? 10.843 -8.868 -40.942 1.00 69.19 95 ALA A C 1
ATOM 770 O O . ALA A 1 95 ? 11.880 -8.205 -40.990 1.00 69.19 95 ALA A O 1
ATOM 771 N N . TRP A 1 96 ? 10.551 -9.611 -39.873 1.00 72.06 96 TRP A N 1
ATOM 772 C CA . TRP A 1 96 ? 11.454 -9.741 -38.730 1.00 72.06 96 TRP A CA 1
ATOM 773 C C . TRP A 1 96 ? 12.723 -10.544 -39.073 1.00 72.06 96 TRP A C 1
ATOM 775 O O . TRP A 1 96 ? 13.781 -10.258 -38.519 1.00 72.06 96 TRP A O 1
ATOM 785 N N . LYS A 1 97 ? 12.663 -11.487 -40.028 1.00 72.94 97 LYS A N 1
ATOM 786 C CA . LYS A 1 97 ? 13.814 -12.309 -40.447 1.00 72.94 97 LYS A CA 1
ATOM 787 C C . LYS A 1 97 ? 14.864 -11.477 -41.189 1.00 72.94 97 LYS A C 1
ATOM 789 O O . LYS A 1 97 ? 16.060 -11.643 -40.958 1.00 72.94 97 LYS A O 1
ATOM 794 N N . SER A 1 98 ? 14.429 -10.545 -42.042 1.00 68.88 98 SER A N 1
ATOM 795 C CA . SER A 1 98 ? 15.327 -9.616 -42.746 1.00 68.88 98 SER A CA 1
ATOM 796 C C . SER A 1 98 ? 16.012 -8.624 -41.806 1.00 68.88 98 SER A C 1
ATOM 798 O O . SER A 1 98 ? 17.170 -8.270 -42.021 1.00 68.88 98 SER A O 1
ATOM 800 N N . GLU A 1 99 ? 15.328 -8.205 -40.741 1.00 64.88 99 GLU A N 1
ATOM 801 C CA . GLU A 1 99 ? 15.876 -7.260 -39.765 1.00 64.88 99 GLU A CA 1
ATOM 802 C C . GLU A 1 99 ? 16.927 -7.917 -38.853 1.00 64.88 99 GLU A C 1
ATOM 804 O O . GLU A 1 99 ? 17.944 -7.302 -38.529 1.00 64.88 99 GLU A O 1
ATOM 809 N N . VAL A 1 100 ? 16.730 -9.194 -38.497 1.00 64.06 100 VAL A N 1
ATOM 810 C CA . VAL A 1 100 ? 17.726 -9.999 -37.768 1.00 64.06 100 VAL A CA 1
ATOM 811 C C . VAL A 1 100 ? 18.976 -10.229 -38.630 1.00 64.06 100 VAL A C 1
ATOM 813 O O . VAL A 1 100 ? 20.084 -9.982 -38.155 1.00 64.06 100 VAL A O 1
ATOM 816 N N . LYS A 1 101 ? 18.815 -10.577 -39.919 1.00 64.12 101 LYS A N 1
ATOM 817 C CA . LYS A 1 101 ? 19.945 -10.746 -40.858 1.00 64.12 101 LYS A CA 1
ATOM 818 C C . LYS A 1 101 ? 20.767 -9.468 -41.059 1.00 64.12 101 LYS A C 1
ATOM 820 O O . LYS A 1 101 ? 21.993 -9.533 -41.079 1.00 64.12 101 LYS A O 1
ATOM 825 N N . LYS A 1 102 ? 20.125 -8.295 -41.158 1.00 62.28 102 LYS A N 1
ATOM 826 C CA . LYS A 1 102 ? 20.834 -7.004 -41.286 1.00 62.28 102 LYS A CA 1
ATOM 827 C C . LYS A 1 102 ? 21.704 -6.668 -40.070 1.00 62.28 102 LYS A C 1
ATOM 829 O O . LYS A 1 102 ? 22.726 -6.008 -40.232 1.00 62.28 102 LYS A O 1
ATOM 834 N N . LYS A 1 103 ? 21.312 -7.095 -38.862 1.00 58.06 103 LYS A N 1
ATOM 835 C CA . LYS A 1 103 ? 22.128 -6.909 -37.650 1.00 58.06 103 LYS A CA 1
ATOM 836 C C . LYS A 1 103 ? 23.234 -7.961 -37.515 1.00 58.06 103 LYS A C 1
ATOM 838 O O . LYS A 1 103 ? 24.295 -7.629 -36.999 1.00 58.06 103 LYS A O 1
ATOM 843 N N . GLU A 1 104 ? 23.031 -9.186 -38.000 1.00 54.97 104 GLU A N 1
ATOM 844 C CA . GLU A 1 104 ? 24.082 -10.219 -38.006 1.00 54.97 104 GLU A CA 1
ATOM 845 C C . GLU A 1 104 ? 25.222 -9.888 -38.985 1.00 54.97 104 GLU A C 1
ATOM 847 O O . GLU A 1 104 ? 26.380 -10.096 -38.639 1.00 54.97 104 GLU A O 1
ATOM 852 N N . ALA A 1 105 ? 24.932 -9.238 -40.119 1.00 54.69 105 ALA A N 1
ATOM 853 C CA . ALA A 1 105 ? 25.949 -8.746 -41.061 1.00 54.69 105 ALA A CA 1
ATOM 854 C C . ALA A 1 105 ? 26.791 -7.553 -40.546 1.00 54.69 105 ALA A C 1
ATOM 856 O O . ALA A 1 105 ? 27.716 -7.119 -41.224 1.00 54.69 105 ALA A O 1
ATOM 857 N N . LYS A 1 106 ? 26.469 -6.998 -39.367 1.00 51.97 106 LYS A N 1
ATOM 858 C CA . LYS A 1 106 ? 27.176 -5.862 -38.744 1.00 51.97 106 LYS A CA 1
ATOM 859 C C . LYS A 1 106 ? 28.008 -6.245 -37.515 1.00 51.97 106 LYS A C 1
ATOM 861 O O . LYS A 1 106 ? 28.477 -5.355 -36.809 1.00 51.97 106 LYS A O 1
ATOM 866 N N . LYS A 1 107 ? 28.208 -7.538 -37.238 1.00 43.84 107 LYS A N 1
ATOM 867 C CA . LYS A 1 107 ? 29.245 -7.956 -36.283 1.00 43.84 107 LYS A CA 1
ATOM 868 C C . LYS A 1 107 ? 30.608 -7.938 -36.992 1.00 43.84 107 LYS A C 1
ATOM 870 O O . LYS A 1 107 ? 30.722 -8.606 -38.017 1.00 43.84 107 LYS A O 1
ATOM 875 N N . PRO A 1 108 ? 31.622 -7.210 -36.488 1.00 45.53 108 PRO A N 1
ATOM 876 C CA . PRO A 1 108 ? 32.974 -7.317 -37.023 1.00 45.53 108 PRO A CA 1
ATOM 877 C C . PRO A 1 108 ? 33.477 -8.751 -36.815 1.00 45.53 108 PRO A C 1
ATOM 879 O O . PRO A 1 108 ? 33.370 -9.305 -35.718 1.00 45.53 108 PRO A O 1
ATOM 882 N N . MET A 1 109 ? 33.950 -9.367 -37.896 1.00 41.09 109 MET A N 1
ATOM 883 C CA . MET A 1 109 ? 34.613 -10.671 -37.874 1.00 41.09 109 MET A CA 1
ATOM 884 C C . MET A 1 109 ? 35.909 -10.556 -37.052 1.00 41.09 109 MET 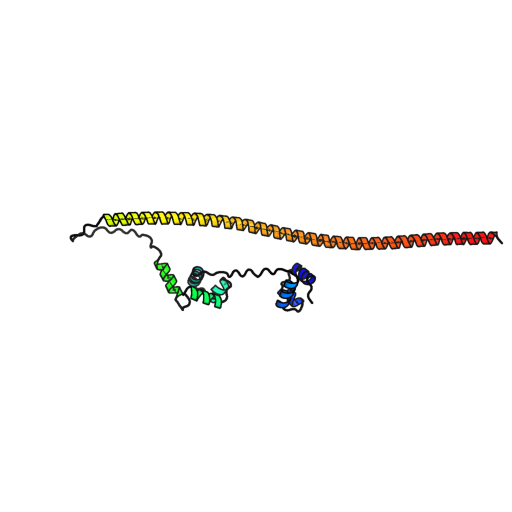A C 1
ATOM 886 O O . MET A 1 109 ? 36.601 -9.546 -37.191 1.00 41.09 109 MET A O 1
ATOM 890 N N . PRO A 1 110 ? 36.253 -11.543 -36.206 1.00 50.41 110 PRO A N 1
ATOM 891 C CA . PRO A 1 110 ? 37.546 -11.557 -35.539 1.00 50.41 110 PRO A CA 1
ATOM 892 C C . PRO A 1 110 ? 38.651 -11.774 -36.579 1.00 50.41 110 PRO A C 1
ATOM 894 O O . PRO A 1 110 ? 38.530 -12.628 -37.459 1.00 50.41 110 PRO A O 1
ATOM 897 N N . GLU A 1 111 ? 39.699 -10.961 -36.475 1.00 47.22 111 GLU A N 1
ATOM 898 C CA . GLU A 1 111 ? 40.910 -10.998 -37.291 1.00 47.22 111 GLU A CA 1
ATOM 899 C C . GLU A 1 111 ? 41.509 -12.413 -37.340 1.00 47.22 111 GLU A C 1
ATOM 901 O O . GLU A 1 111 ? 42.088 -12.889 -36.365 1.00 47.22 111 GLU A O 1
ATOM 906 N N . HIS A 1 112 ? 41.422 -13.070 -38.497 1.00 39.00 112 HIS A N 1
ATOM 907 C CA . HIS A 1 112 ? 42.345 -14.144 -38.847 1.00 39.00 112 HIS A CA 1
ATOM 908 C C . HIS A 1 112 ? 43.529 -13.520 -39.585 1.00 39.00 112 HIS A C 1
ATOM 910 O O . HIS A 1 112 ? 43.432 -13.155 -40.755 1.00 39.00 112 HIS A O 1
ATOM 916 N N . LYS A 1 113 ? 44.651 -13.376 -38.872 1.00 50.16 113 LYS A N 1
ATOM 917 C CA . LYS A 1 113 ? 45.968 -13.178 -39.478 1.00 50.16 113 LYS A CA 1
ATOM 918 C C . LYS A 1 113 ? 46.404 -14.514 -40.068 1.00 50.16 113 LYS A C 1
ATOM 920 O O . LYS A 1 113 ? 46.905 -15.362 -39.336 1.00 50.16 113 LYS A O 1
ATOM 925 N N . GLU A 1 114 ? 46.216 -14.694 -41.368 1.00 40.12 114 GLU A N 1
ATOM 926 C CA . GLU A 1 114 ? 46.949 -15.708 -42.120 1.00 40.12 114 GLU A CA 1
ATOM 927 C C . GLU A 1 114 ? 47.862 -15.052 -43.150 1.00 40.12 114 GLU A C 1
ATOM 929 O O . GLU A 1 114 ? 47.516 -14.106 -43.855 1.00 40.12 114 GLU A O 1
ATOM 934 N N . ASN A 1 115 ? 49.081 -15.561 -43.102 1.00 50.03 115 ASN A N 1
ATOM 935 C CA . ASN A 1 115 ? 50.293 -15.167 -43.777 1.00 50.03 115 ASN A CA 1
ATOM 936 C C . ASN A 1 115 ? 50.198 -15.531 -45.268 1.00 50.03 115 ASN A C 1
ATOM 938 O O . ASN A 1 115 ? 49.887 -16.677 -45.578 1.00 50.03 115 ASN A O 1
ATOM 942 N N . TYR A 1 116 ? 50.523 -14.607 -46.173 1.00 40.72 116 TYR A N 1
ATOM 943 C CA . TYR A 1 116 ? 50.849 -14.946 -47.561 1.00 40.72 116 TYR A CA 1
ATOM 944 C C . TYR A 1 116 ? 52.171 -14.278 -47.928 1.00 40.72 116 TYR A C 1
ATOM 946 O O . TYR A 1 116 ? 52.240 -13.074 -48.170 1.00 40.72 116 TYR A O 1
ATOM 954 N N . GLU A 1 117 ? 53.229 -15.086 -47.940 1.00 46.28 117 GLU A N 1
ATOM 955 C CA . GLU A 1 117 ? 54.459 -14.759 -48.645 1.00 46.28 117 GLU A CA 1
ATOM 956 C C . GLU A 1 117 ? 54.306 -15.068 -50.139 1.00 46.28 117 GLU A C 1
ATOM 958 O O . GLU A 1 117 ? 53.759 -16.098 -50.525 1.00 46.28 117 GLU A O 1
ATOM 963 N N . ALA A 1 118 ? 54.904 -14.173 -50.928 1.00 48.31 118 ALA A N 1
ATOM 964 C CA . ALA A 1 118 ? 55.456 -14.370 -52.263 1.00 48.31 118 ALA A CA 1
ATOM 965 C C . ALA A 1 118 ? 54.501 -14.736 -53.413 1.00 48.31 118 ALA A C 1
ATOM 967 O O . ALA A 1 118 ? 54.310 -15.900 -53.735 1.00 48.31 118 ALA A O 1
ATOM 968 N N . GLU A 1 119 ? 54.151 -13.722 -54.207 1.00 42.72 119 GLU A N 1
ATOM 969 C CA . GLU A 1 119 ? 54.281 -13.834 -55.662 1.00 42.72 119 GLU A CA 1
ATOM 970 C C . GLU A 1 119 ? 54.861 -12.535 -56.229 1.00 42.72 119 GLU A C 1
ATOM 972 O O . GLU A 1 119 ? 54.381 -11.429 -55.980 1.00 42.72 119 GLU A O 1
ATOM 977 N N . LYS A 1 120 ? 55.992 -12.686 -56.921 1.00 47.44 120 LYS A N 1
ATOM 978 C CA . LYS A 1 120 ? 56.691 -11.621 -57.631 1.00 47.44 120 LYS A CA 1
ATOM 979 C C . LYS A 1 120 ? 56.008 -11.366 -58.975 1.00 47.44 120 LYS A C 1
ATOM 981 O O . LYS A 1 120 ? 55.636 -12.305 -59.668 1.00 47.44 120 LYS A O 1
ATOM 986 N N . ASP A 1 121 ? 56.123 -10.105 -59.377 1.00 43.06 121 ASP A N 1
ATOM 987 C CA . ASP A 1 121 ? 56.521 -9.638 -60.710 1.00 43.06 121 ASP A CA 1
ATOM 988 C C . ASP A 1 121 ? 55.451 -8.912 -61.557 1.00 43.06 121 ASP A C 1
ATOM 990 O O . ASP A 1 121 ? 54.428 -9.472 -61.938 1.00 43.06 121 ASP A O 1
ATOM 994 N N . LYS A 1 122 ? 55.835 -7.677 -61.937 1.00 45.69 122 LYS A N 1
ATOM 995 C CA . LYS A 1 122 ? 55.362 -6.815 -63.046 1.00 45.69 122 LYS A CA 1
ATOM 996 C C . LYS A 1 122 ? 54.007 -6.107 -62.870 1.00 45.69 122 LYS A C 1
ATOM 998 O O . LYS A 1 122 ? 52.962 -6.700 -63.069 1.00 45.69 122 LYS A O 1
ATOM 1003 N N . THR A 1 123 ? 54.019 -4.787 -62.649 1.00 39.47 123 THR A N 1
ATOM 1004 C CA . THR A 1 123 ? 54.102 -3.746 -63.702 1.00 39.47 123 THR A CA 1
ATOM 1005 C C . THR A 1 123 ? 54.027 -2.331 -63.103 1.00 39.47 123 THR A C 1
ATOM 1007 O O . THR A 1 123 ? 53.213 -2.078 -62.226 1.00 39.47 123 THR A O 1
ATOM 1010 N N . ALA A 1 124 ? 54.905 -1.464 -63.612 1.00 42.91 124 ALA A N 1
ATOM 1011 C CA . ALA A 1 124 ? 54.862 -0.005 -63.775 1.00 42.91 124 ALA A CA 1
ATOM 1012 C C . ALA A 1 124 ? 53.808 0.872 -63.051 1.00 42.91 124 ALA A C 1
ATOM 1014 O O . ALA A 1 124 ? 52.605 0.648 -63.129 1.00 42.91 124 ALA A O 1
ATOM 1015 N N . ASP A 1 125 ? 54.327 1.983 -62.512 1.00 46.44 125 ASP A N 1
ATOM 1016 C CA . ASP A 1 125 ? 53.684 3.291 -62.337 1.00 46.44 125 ASP A CA 1
ATOM 1017 C C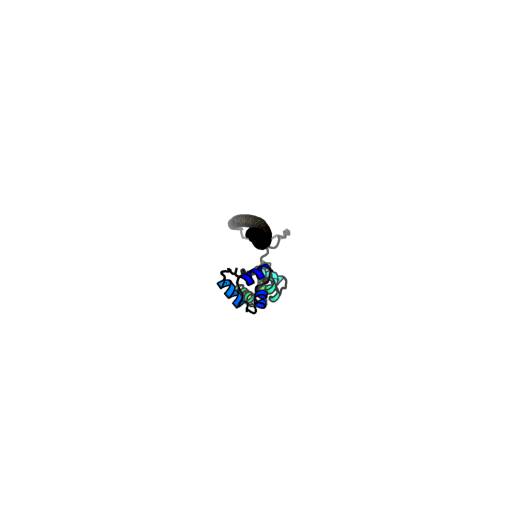 . ASP A 1 125 ? 52.399 3.373 -61.511 1.00 46.44 125 ASP A C 1
ATOM 1019 O O . ASP A 1 125 ? 51.317 3.658 -62.014 1.00 46.44 125 ASP A O 1
ATOM 1023 N N . THR A 1 126 ? 52.538 3.306 -60.188 1.00 49.38 126 THR A N 1
ATOM 1024 C CA . THR A 1 126 ? 51.761 4.177 -59.293 1.00 49.38 126 THR A CA 1
ATOM 1025 C C . THR A 1 126 ? 52.572 4.386 -58.019 1.00 49.38 126 THR A C 1
ATOM 1027 O O . THR A 1 126 ? 52.624 3.510 -57.162 1.00 49.38 126 THR A O 1
ATOM 1030 N N . ALA A 1 127 ? 53.245 5.531 -57.888 1.00 46.38 127 ALA A N 1
ATOM 1031 C CA . ALA A 1 127 ? 53.785 5.942 -56.597 1.00 46.38 127 ALA A CA 1
ATOM 1032 C C . ALA A 1 127 ? 52.595 6.119 -55.630 1.00 46.38 127 ALA A C 1
ATOM 1034 O O . ALA A 1 127 ? 51.730 6.954 -55.910 1.00 46.38 127 ALA A O 1
ATOM 1035 N N . PRO A 1 128 ? 52.482 5.338 -54.539 1.00 52.00 128 PRO A N 1
ATOM 1036 C CA . PRO A 1 128 ? 51.398 5.519 -53.587 1.00 52.00 128 PRO A CA 1
ATOM 1037 C C . PRO A 1 128 ? 51.549 6.895 -52.938 1.00 52.00 128 PRO A C 1
ATOM 1039 O O . PRO A 1 128 ? 52.627 7.273 -52.475 1.00 52.00 128 PRO A O 1
ATOM 1042 N N . ASN A 1 129 ? 50.470 7.674 -52.948 1.00 58.69 129 ASN A N 1
ATOM 1043 C CA . ASN A 1 129 ? 50.419 8.994 -52.340 1.00 58.69 129 ASN A CA 1
ATOM 1044 C C . ASN A 1 129 ? 50.437 8.844 -50.808 1.00 58.69 129 ASN A C 1
ATOM 1046 O O . ASN A 1 129 ? 49.392 8.835 -50.163 1.00 58.69 129 ASN A O 1
ATOM 1050 N N . ILE A 1 130 ? 51.637 8.705 -50.234 1.00 58.94 130 ILE A N 1
ATOM 1051 C CA . ILE A 1 130 ? 51.925 8.511 -48.797 1.00 58.94 130 ILE A CA 1
ATOM 1052 C C . ILE A 1 130 ? 51.153 9.509 -47.909 1.00 58.94 130 ILE A C 1
ATOM 1054 O O . ILE A 1 130 ? 50.819 9.210 -46.765 1.00 58.94 130 ILE A O 1
ATOM 1058 N N . THR A 1 131 ? 50.808 10.685 -48.439 1.00 63.25 131 THR A N 1
ATOM 1059 C CA . THR A 1 131 ? 50.058 11.718 -47.712 1.00 63.25 131 THR A CA 1
ATOM 1060 C C . THR A 1 131 ? 48.598 11.344 -47.413 1.00 63.25 131 THR A C 1
ATOM 1062 O O . THR A 1 131 ? 48.091 11.712 -46.352 1.00 63.25 131 THR A O 1
ATOM 1065 N N . ASP A 1 132 ? 47.936 10.561 -48.269 1.00 69.75 132 ASP A N 1
ATOM 1066 C CA . ASP A 1 132 ? 46.539 10.146 -48.066 1.00 69.75 132 ASP A CA 1
ATOM 1067 C C . ASP A 1 132 ? 46.413 9.023 -47.027 1.00 69.75 132 ASP A C 1
ATOM 1069 O O . ASP A 1 132 ? 45.424 8.947 -46.296 1.00 69.75 132 ASP A O 1
ATOM 1073 N N . GLU A 1 133 ? 47.417 8.150 -46.931 1.00 73.56 133 GLU A N 1
ATOM 1074 C CA . GLU A 1 133 ? 47.462 7.086 -45.922 1.00 73.56 133 GLU A CA 1
ATOM 1075 C C . GLU A 1 133 ? 47.764 7.635 -44.527 1.00 73.56 133 GLU A C 1
ATOM 1077 O O . GLU A 1 133 ? 47.127 7.224 -43.557 1.00 73.56 133 GLU A O 1
ATOM 1082 N N . VAL A 1 134 ? 48.667 8.617 -44.425 1.00 74.38 134 VAL A N 1
ATOM 1083 C CA . VAL A 1 134 ? 48.954 9.311 -43.159 1.00 74.38 134 VAL A CA 1
ATOM 1084 C C . VAL A 1 134 ? 47.712 10.051 -42.651 1.00 74.38 134 VAL A C 1
ATOM 1086 O O . VAL A 1 134 ? 47.378 9.943 -41.473 1.00 74.38 134 VAL A O 1
ATOM 1089 N N . ARG A 1 135 ? 46.959 10.714 -43.539 1.00 76.81 135 ARG A N 1
ATOM 1090 C CA . ARG A 1 135 ? 45.710 11.398 -43.171 1.00 76.81 135 ARG A CA 1
ATOM 1091 C C . ARG A 1 135 ? 44.631 10.427 -42.682 1.00 76.81 135 ARG A C 1
ATOM 1093 O O . ARG A 1 135 ? 44.027 10.666 -41.643 1.00 76.81 135 ARG A O 1
ATOM 1100 N N . LYS A 1 136 ? 44.453 9.289 -43.367 1.00 85.31 136 LYS A N 1
ATOM 1101 C CA . LYS A 1 136 ? 43.556 8.211 -42.909 1.00 85.31 136 LYS A CA 1
ATOM 1102 C C . LYS A 1 136 ? 43.972 7.652 -41.548 1.00 85.31 136 LYS A C 1
ATOM 1104 O O . LYS A 1 136 ? 43.111 7.327 -40.737 1.00 85.31 136 LYS A O 1
ATOM 1109 N N . ALA A 1 137 ? 45.273 7.525 -41.288 1.00 84.31 137 ALA A N 1
ATOM 1110 C CA . ALA A 1 137 ? 45.768 7.041 -40.003 1.00 84.31 137 ALA A CA 1
ATOM 1111 C C . ALA A 1 137 ? 45.467 8.020 -38.856 1.00 84.31 137 ALA A C 1
ATOM 1113 O O . ALA A 1 137 ? 45.142 7.578 -37.754 1.00 84.31 137 ALA A O 1
ATOM 1114 N N . ASP A 1 138 ? 45.540 9.329 -39.101 1.00 88.88 138 ASP A N 1
ATOM 1115 C CA . ASP A 1 138 ? 45.209 10.339 -38.094 1.00 88.88 138 ASP A CA 1
ATOM 1116 C C . ASP A 1 138 ? 43.694 10.454 -37.854 1.00 88.88 138 ASP A C 1
ATOM 1118 O O . ASP A 1 138 ? 43.277 10.513 -36.695 1.00 88.88 138 ASP A O 1
ATOM 1122 N N . ASP A 1 139 ? 42.867 10.343 -38.901 1.00 89.56 139 ASP A N 1
ATOM 1123 C CA . ASP A 1 139 ? 41.403 10.253 -38.766 1.00 89.56 139 ASP A CA 1
ATOM 1124 C C . ASP A 1 139 ? 41.000 9.021 -37.925 1.00 89.56 139 ASP A C 1
ATOM 1126 O O . ASP A 1 139 ? 40.198 9.119 -36.994 1.00 89.56 139 ASP A O 1
ATOM 1130 N N . LEU A 1 140 ? 41.622 7.860 -38.177 1.00 89.94 140 LEU A N 1
ATOM 1131 C CA . LEU A 1 140 ? 41.382 6.633 -37.405 1.00 89.94 140 LEU A CA 1
ATOM 1132 C C . LEU A 1 140 ? 41.823 6.751 -35.939 1.00 89.94 140 LEU A C 1
ATOM 1134 O O . LEU A 1 140 ? 41.161 6.210 -35.051 1.00 89.94 140 LEU A O 1
ATOM 1138 N N . LYS A 1 141 ? 42.927 7.454 -35.655 1.00 92.69 141 LYS A N 1
ATOM 1139 C CA . LYS A 1 141 ? 43.344 7.734 -34.270 1.00 92.69 141 LYS A CA 1
ATOM 1140 C C . LYS A 1 141 ? 42.338 8.632 -33.558 1.00 92.69 141 LYS A C 1
ATOM 1142 O O . LYS A 1 141 ? 42.033 8.379 -32.394 1.00 92.69 141 LYS A O 1
ATOM 1147 N N . GLN A 1 142 ? 41.818 9.652 -34.241 1.00 92.25 142 GLN A N 1
ATOM 1148 C CA . GLN A 1 142 ? 40.806 10.538 -33.674 1.00 92.25 142 GLN A CA 1
ATOM 1149 C C . GLN A 1 142 ? 39.516 9.770 -33.364 1.00 92.25 142 GLN A C 1
ATOM 1151 O O . GLN A 1 142 ? 38.999 9.869 -32.250 1.00 92.25 142 GLN A O 1
ATOM 1156 N N . GLU A 1 143 ? 39.042 8.935 -34.293 1.00 92.62 143 GLU A N 1
ATOM 1157 C CA . GLU A 1 143 ? 37.892 8.066 -34.042 1.00 92.62 143 GLU A CA 1
ATOM 1158 C C . GLU A 1 143 ? 38.143 7.130 -32.855 1.00 92.62 143 GLU A C 1
ATOM 1160 O O . GLU A 1 143 ? 37.275 6.989 -31.992 1.00 92.62 143 GLU A O 1
ATOM 1165 N N . LEU A 1 144 ? 39.327 6.515 -32.760 1.00 92.88 144 LEU A N 1
ATOM 1166 C CA . LEU A 1 144 ? 39.675 5.632 -31.646 1.00 92.88 144 LEU A CA 1
ATOM 1167 C C . LEU A 1 144 ? 39.592 6.351 -30.290 1.00 92.88 144 LEU A C 1
ATOM 1169 O O . LEU A 1 144 ? 39.070 5.778 -29.332 1.00 92.88 144 LEU A O 1
ATOM 1173 N N . GLU A 1 145 ? 40.066 7.592 -30.198 1.00 92.94 145 GLU A N 1
ATOM 1174 C CA . GLU A 1 145 ? 39.963 8.383 -28.966 1.00 92.94 145 GLU A CA 1
ATOM 1175 C C . GLU A 1 145 ? 38.518 8.781 -28.635 1.00 92.94 145 GLU A C 1
ATOM 1177 O O . GLU A 1 145 ? 38.111 8.747 -27.466 1.00 92.94 145 GLU A O 1
ATOM 1182 N N . GLU A 1 146 ? 37.688 9.057 -29.643 1.00 93.69 146 GLU A N 1
ATOM 1183 C CA . GLU A 1 146 ? 36.252 9.243 -29.428 1.00 93.69 146 GLU A CA 1
ATOM 1184 C C . GLU A 1 146 ? 35.581 7.961 -28.923 1.00 93.69 146 GLU A C 1
ATOM 1186 O O . GLU A 1 146 ? 34.766 8.009 -27.999 1.00 93.69 146 GLU A O 1
ATOM 1191 N N . TRP A 1 147 ? 35.924 6.803 -29.493 1.00 92.75 147 TRP A N 1
ATOM 1192 C CA . TRP A 1 147 ? 35.403 5.508 -29.057 1.00 92.75 147 TRP A CA 1
ATOM 1193 C C . TRP A 1 147 ? 35.812 5.186 -27.621 1.00 92.75 147 TRP A C 1
ATOM 1195 O O . TRP A 1 147 ? 34.959 4.759 -26.839 1.00 92.75 147 TRP A O 1
ATOM 1205 N N . LYS A 1 148 ? 37.067 5.448 -27.241 1.00 94.31 148 LYS A N 1
ATOM 1206 C CA . LYS A 1 148 ? 37.536 5.306 -25.853 1.00 94.31 148 LYS A CA 1
ATOM 1207 C C . LYS A 1 148 ? 36.772 6.225 -24.902 1.00 94.31 148 LYS A C 1
ATOM 1209 O O . LYS A 1 148 ? 36.279 5.764 -23.875 1.00 94.31 148 LYS A O 1
ATOM 1214 N N . SER A 1 149 ? 36.599 7.494 -25.272 1.00 92.44 149 SER A N 1
ATOM 1215 C CA . SER A 1 149 ? 35.846 8.468 -24.469 1.00 92.44 149 SER A CA 1
ATOM 1216 C C . SER A 1 149 ? 34.382 8.050 -24.289 1.00 92.44 149 SER A C 1
ATOM 1218 O O . SER A 1 149 ? 33.831 8.118 -23.189 1.00 92.44 149 SER A O 1
ATOM 1220 N N . ARG A 1 150 ? 33.747 7.550 -25.358 1.00 93.38 150 ARG A N 1
ATOM 1221 C CA . ARG A 1 150 ? 32.373 7.025 -25.313 1.00 93.38 150 ARG A CA 1
ATOM 1222 C C . ARG A 1 150 ? 32.268 5.764 -24.456 1.00 93.38 150 ARG A C 1
ATOM 1224 O O . ARG A 1 150 ? 31.282 5.621 -23.735 1.00 93.38 150 ARG A O 1
ATOM 1231 N N . ALA A 1 151 ? 33.253 4.868 -24.520 1.00 93.62 151 ALA A N 1
ATOM 1232 C CA . ALA A 1 151 ? 33.288 3.657 -23.703 1.00 93.62 151 ALA A CA 1
ATOM 1233 C C . ALA A 1 151 ? 33.395 3.994 -22.209 1.00 93.62 151 ALA A C 1
ATOM 1235 O O . ALA A 1 151 ? 32.602 3.489 -21.416 1.00 93.62 151 ALA A O 1
ATOM 1236 N N . LEU A 1 152 ? 34.285 4.919 -21.845 1.00 94.75 152 LEU A N 1
ATOM 1237 C CA . LEU A 1 152 ? 34.469 5.356 -20.460 1.00 94.75 152 LEU A CA 1
ATOM 1238 C C . LEU A 1 152 ? 33.215 6.059 -19.914 1.00 94.75 152 LEU A C 1
ATOM 1240 O O . LEU A 1 152 ? 32.748 5.751 -18.820 1.00 94.75 152 LEU A O 1
ATOM 1244 N N . ALA A 1 153 ? 32.582 6.925 -20.712 1.00 93.94 153 ALA A N 1
ATOM 1245 C CA . ALA A 1 153 ? 31.314 7.552 -20.337 1.00 93.94 153 ALA A CA 1
ATOM 1246 C C . ALA A 1 153 ? 30.168 6.532 -20.162 1.00 93.94 153 ALA A C 1
ATOM 1248 O O . ALA A 1 153 ? 29.299 6.700 -19.300 1.00 93.94 153 ALA A O 1
ATOM 1249 N N . ALA A 1 154 ? 30.145 5.470 -20.975 1.00 93.31 154 ALA A N 1
ATOM 1250 C CA . ALA A 1 154 ? 29.171 4.392 -20.837 1.00 93.31 154 ALA A CA 1
ATOM 1251 C C . ALA A 1 154 ? 29.405 3.568 -19.560 1.00 93.31 154 ALA A C 1
ATOM 1253 O O . ALA A 1 154 ? 28.435 3.220 -18.884 1.00 93.31 154 ALA A O 1
ATOM 1254 N N . GLU A 1 155 ? 30.665 3.309 -19.207 1.00 94.00 155 GLU A N 1
ATOM 1255 C CA . GLU A 1 155 ? 31.052 2.612 -17.978 1.00 94.00 155 GLU A CA 1
ATOM 1256 C C . GLU A 1 155 ? 30.673 3.415 -16.727 1.00 94.00 155 GLU A C 1
ATOM 1258 O O . GLU A 1 155 ? 29.987 2.893 -15.846 1.00 94.00 155 GLU A O 1
ATOM 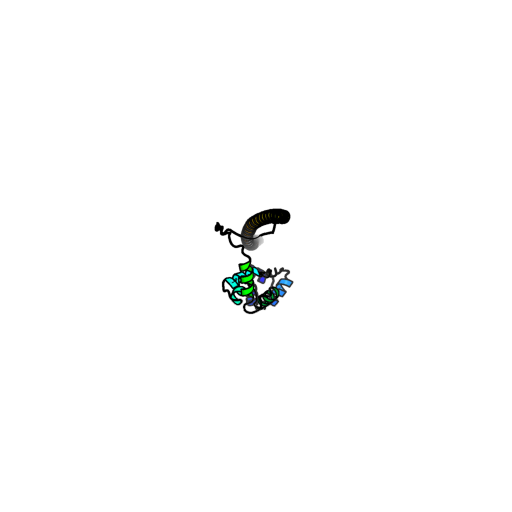1263 N N . GLU A 1 156 ? 30.983 4.715 -16.685 1.00 95.50 156 GLU A N 1
ATOM 1264 C CA . GLU A 1 156 ? 30.560 5.583 -15.578 1.00 95.50 156 GLU A CA 1
ATOM 1265 C C . GLU A 1 156 ? 29.038 5.603 -15.407 1.00 95.50 156 GLU A C 1
ATOM 1267 O O . GLU A 1 156 ? 28.518 5.594 -14.287 1.00 95.50 156 GLU A O 1
ATOM 1272 N N . LYS A 1 157 ? 28.296 5.630 -16.520 1.00 95.50 157 LYS A N 1
ATOM 1273 C CA . LYS A 1 157 ? 26.833 5.588 -16.485 1.00 95.50 157 LYS A CA 1
ATOM 1274 C C . LYS A 1 157 ? 26.324 4.250 -15.945 1.00 95.50 157 LYS A C 1
ATOM 1276 O O . LYS A 1 157 ? 25.364 4.249 -15.173 1.00 95.50 157 LYS A O 1
ATOM 1281 N N . ALA A 1 158 ? 26.953 3.138 -16.324 1.00 95.06 158 ALA A N 1
ATOM 1282 C CA . ALA A 1 158 ? 26.610 1.814 -15.816 1.00 95.06 158 ALA A CA 1
ATOM 1283 C C . ALA A 1 158 ? 26.875 1.700 -14.306 1.00 95.06 158 ALA A C 1
ATOM 1285 O O . ALA A 1 158 ? 26.011 1.214 -13.575 1.00 95.06 158 ALA A O 1
ATOM 1286 N N . GLU A 1 159 ? 27.999 2.227 -13.814 1.00 95.81 159 GLU A N 1
ATOM 1287 C CA . GLU A 1 159 ? 28.312 2.219 -12.379 1.00 95.81 159 GLU A CA 1
ATOM 1288 C C . GLU A 1 159 ? 27.350 3.109 -11.578 1.00 95.81 159 GLU A C 1
ATOM 1290 O O . GLU A 1 159 ? 26.839 2.702 -10.529 1.00 95.81 159 GLU A O 1
ATOM 1295 N N . ARG A 1 160 ? 27.009 4.300 -12.095 1.00 95.88 160 ARG A N 1
ATOM 1296 C CA . ARG A 1 160 ? 25.980 5.161 -11.481 1.00 95.88 160 ARG A CA 1
ATOM 1297 C C . ARG A 1 160 ? 24.633 4.446 -11.397 1.00 95.88 160 ARG A C 1
ATOM 1299 O O . ARG A 1 160 ? 23.986 4.512 -10.354 1.00 95.88 160 ARG A O 1
ATOM 1306 N N . GLN A 1 161 ? 24.234 3.735 -12.453 1.00 93.56 161 GLN A N 1
ATOM 1307 C CA . GLN A 1 161 ? 22.992 2.964 -12.449 1.00 93.56 161 GLN A CA 1
ATOM 1308 C C . GLN A 1 161 ? 23.042 1.815 -11.431 1.00 93.56 161 GLN A C 1
ATOM 1310 O O . GLN A 1 161 ? 22.124 1.673 -10.629 1.00 93.56 161 GLN A O 1
ATOM 1315 N N . SER A 1 162 ? 24.147 1.068 -11.382 1.00 95.62 162 SER A N 1
ATOM 1316 C CA . SER A 1 162 ? 24.376 0.000 -10.397 1.00 95.62 162 SER A CA 1
ATOM 1317 C C . SER A 1 162 ? 24.283 0.505 -8.950 1.00 95.62 162 SER A C 1
ATOM 1319 O O . SER A 1 162 ? 23.726 -0.160 -8.072 1.00 95.62 162 SER A O 1
ATOM 1321 N N . LYS A 1 163 ? 24.797 1.710 -8.670 1.00 95.81 163 LYS A N 1
ATOM 1322 C CA . LYS A 1 163 ? 24.662 2.346 -7.352 1.00 95.81 163 LYS A CA 1
ATOM 1323 C C . LYS A 1 163 ? 23.207 2.697 -7.028 1.00 95.81 163 LYS A C 1
ATOM 1325 O O . LYS A 1 163 ? 22.745 2.373 -5.935 1.00 95.81 163 LYS A O 1
ATOM 1330 N N . ILE A 1 164 ? 22.484 3.295 -7.976 1.00 95.56 164 ILE A N 1
ATOM 1331 C CA . ILE A 1 164 ? 21.057 3.621 -7.819 1.00 95.56 164 ILE A CA 1
ATOM 1332 C C . ILE A 1 164 ? 20.242 2.355 -7.539 1.00 95.56 164 ILE A C 1
ATOM 1334 O O . ILE A 1 164 ? 19.416 2.349 -6.630 1.00 95.56 164 ILE A O 1
ATOM 1338 N N . ASP A 1 165 ? 20.501 1.267 -8.261 1.00 94.94 165 ASP A N 1
ATOM 1339 C CA . ASP A 1 165 ? 19.775 0.009 -8.084 1.00 94.94 165 ASP A CA 1
ATOM 1340 C C . ASP A 1 165 ? 20.035 -0.608 -6.699 1.00 94.94 165 ASP A C 1
ATOM 1342 O O . ASP A 1 165 ? 19.102 -1.080 -6.041 1.00 94.94 165 ASP A O 1
ATOM 1346 N N . ARG A 1 166 ? 21.279 -0.534 -6.199 1.00 95.62 166 ARG A N 1
ATOM 1347 C CA . ARG A 1 166 ? 21.626 -0.943 -4.825 1.00 95.62 166 ARG A CA 1
ATOM 1348 C C . ARG A 1 166 ? 20.892 -0.113 -3.774 1.00 95.62 166 ARG A C 1
ATOM 1350 O O . ARG A 1 166 ? 20.351 -0.678 -2.820 1.00 95.62 166 ARG A O 1
ATOM 1357 N N . ASP A 1 167 ? 20.870 1.206 -3.930 1.00 95.75 167 ASP A N 1
ATOM 1358 C CA . ASP A 1 167 ? 20.218 2.105 -2.975 1.00 95.75 167 ASP A CA 1
ATOM 1359 C C . ASP A 1 167 ? 18.690 1.944 -3.005 1.00 95.75 167 ASP A C 1
ATOM 1361 O O . ASP A 1 167 ? 18.060 1.864 -1.947 1.00 95.75 167 ASP A O 1
ATOM 1365 N N . ASN A 1 168 ? 18.102 1.756 -4.189 1.00 94.44 168 ASN A N 1
ATOM 1366 C CA . ASN A 1 168 ? 16.689 1.411 -4.352 1.00 94.44 168 ASN A CA 1
ATOM 1367 C C . ASN A 1 168 ? 16.346 0.070 -3.695 1.00 94.44 168 ASN A C 1
ATOM 1369 O O . ASN A 1 168 ? 15.309 -0.045 -3.041 1.00 94.44 168 ASN A O 1
ATOM 1373 N N . GLY A 1 169 ? 17.221 -0.933 -3.816 1.00 96.69 169 GLY A N 1
ATOM 1374 C CA . GLY A 1 169 ? 17.070 -2.214 -3.127 1.00 96.69 169 GLY A CA 1
ATOM 1375 C C . GLY A 1 169 ? 16.991 -2.043 -1.608 1.00 96.69 169 GLY A C 1
ATOM 1376 O O . GLY A 1 169 ? 16.044 -2.518 -0.983 1.00 96.69 169 GLY A O 1
ATOM 1377 N N . LYS A 1 170 ? 17.928 -1.287 -1.021 1.00 96.56 170 LYS A N 1
ATOM 1378 C CA . LYS A 1 170 ? 17.938 -0.972 0.421 1.00 96.56 170 LYS A CA 1
ATOM 1379 C C . LYS A 1 170 ? 16.726 -0.147 0.858 1.00 96.56 170 LYS A C 1
ATOM 1381 O O . LYS A 1 170 ? 16.219 -0.324 1.963 1.00 96.56 170 LYS A O 1
ATOM 1386 N N . ALA A 1 171 ? 16.270 0.786 0.024 1.00 96.00 171 ALA A N 1
ATOM 1387 C CA . ALA A 1 171 ? 15.073 1.566 0.311 1.00 96.00 171 ALA A CA 1
ATOM 1388 C C . ALA A 1 171 ? 13.830 0.666 0.324 1.00 96.00 171 ALA A C 1
ATOM 1390 O O . ALA A 1 171 ? 13.021 0.749 1.245 1.00 96.00 171 ALA A O 1
ATOM 1391 N N . LYS A 1 172 ? 13.715 -0.250 -0.643 1.00 96.00 172 LYS A N 1
ATOM 1392 C CA . LYS A 1 172 ? 12.601 -1.198 -0.737 1.00 96.00 172 LYS A CA 1
ATOM 1393 C C . LYS A 1 172 ? 12.527 -2.133 0.470 1.00 96.00 172 LYS A C 1
ATOM 1395 O O . LYS A 1 172 ? 11.433 -2.355 0.982 1.00 96.00 172 LYS A O 1
ATOM 1400 N N . THR A 1 173 ? 13.663 -2.641 0.957 1.00 96.12 173 THR A N 1
ATOM 1401 C CA . THR A 1 173 ? 13.681 -3.464 2.179 1.00 96.12 173 THR A CA 1
ATOM 1402 C C . THR A 1 173 ? 13.224 -2.659 3.395 1.00 96.12 173 THR A C 1
ATOM 1404 O O . THR A 1 173 ? 12.335 -3.107 4.109 1.00 96.12 173 THR A O 1
ATOM 1407 N N . LYS A 1 174 ? 13.718 -1.423 3.571 1.00 97.31 174 LYS A N 1
ATOM 1408 C CA . LYS A 1 174 ? 13.275 -0.540 4.667 1.00 97.31 174 LYS A CA 1
ATOM 1409 C C . LYS A 1 174 ? 11.780 -0.228 4.615 1.00 97.31 174 LYS A C 1
ATOM 1411 O O . LYS A 1 174 ? 11.133 -0.194 5.656 1.00 97.31 174 LYS A O 1
ATOM 1416 N N . VAL A 1 175 ? 11.229 0.012 3.423 1.00 97.50 175 VAL A N 1
ATOM 1417 C CA . VAL A 1 175 ? 9.784 0.228 3.251 1.00 97.50 175 VAL A CA 1
ATOM 1418 C C . VAL A 1 175 ? 9.009 -1.010 3.698 1.00 97.50 175 VAL A C 1
ATOM 1420 O O . VAL A 1 175 ? 8.074 -0.873 4.478 1.00 97.50 175 VAL A O 1
ATOM 1423 N N . SER A 1 176 ? 9.444 -2.207 3.296 1.00 95.94 176 SER A N 1
ATOM 1424 C CA . SER A 1 176 ? 8.814 -3.459 3.731 1.00 95.94 176 SER A CA 1
ATOM 1425 C C . SER A 1 176 ? 8.866 -3.646 5.254 1.00 95.94 176 SER A C 1
ATOM 1427 O O . SER A 1 176 ? 7.877 -4.065 5.854 1.00 95.94 176 SER A O 1
ATOM 1429 N N . ASP A 1 177 ? 9.989 -3.317 5.897 1.00 97.56 177 ASP A N 1
ATOM 1430 C CA . ASP A 1 177 ? 10.135 -3.418 7.356 1.00 97.56 177 ASP A CA 1
ATOM 1431 C C . ASP A 1 177 ? 9.214 -2.431 8.095 1.00 97.56 177 ASP A C 1
ATOM 1433 O O . ASP A 1 177 ? 8.593 -2.771 9.111 1.00 97.56 177 ASP A O 1
ATOM 1437 N N . LEU A 1 178 ? 9.077 -1.210 7.567 1.00 97.94 178 LEU A N 1
ATOM 1438 C CA . LEU A 1 178 ? 8.161 -0.200 8.099 1.00 97.94 178 LEU A CA 1
ATOM 1439 C C . LEU A 1 178 ? 6.694 -0.600 7.912 1.00 97.94 178 LEU A C 1
ATOM 1441 O O . LEU A 1 178 ? 5.900 -0.423 8.835 1.00 97.94 178 LEU A O 1
ATOM 1445 N N . GLU A 1 179 ? 6.328 -1.172 6.765 1.00 97.06 179 GLU A N 1
ATOM 1446 C CA . GLU A 1 179 ? 4.978 -1.692 6.515 1.00 97.06 179 GLU A CA 1
ATOM 1447 C C . GLU A 1 179 ? 4.620 -2.811 7.502 1.00 97.06 179 GLU A C 1
ATOM 1449 O O . GLU A 1 179 ? 3.544 -2.783 8.109 1.00 97.06 179 GLU A O 1
ATOM 1454 N N . ASN A 1 180 ? 5.550 -3.739 7.746 1.00 96.25 180 ASN A N 1
ATOM 1455 C CA . ASN A 1 180 ? 5.384 -4.800 8.740 1.00 96.25 180 ASN A CA 1
ATOM 1456 C C . ASN A 1 180 ? 5.195 -4.230 10.154 1.00 96.25 180 ASN A C 1
ATOM 1458 O O . ASN A 1 180 ? 4.264 -4.614 10.867 1.00 96.25 180 ASN A O 1
ATOM 1462 N N . THR A 1 181 ? 6.036 -3.271 10.546 1.00 97.88 181 THR A N 1
ATOM 1463 C CA . THR A 1 181 ? 5.959 -2.612 11.861 1.00 97.88 181 THR A CA 1
ATOM 1464 C C . THR A 1 181 ? 4.639 -1.856 12.034 1.00 97.88 181 THR A C 1
ATOM 1466 O O . THR A 1 181 ? 3.996 -1.931 13.086 1.00 97.88 181 THR A O 1
ATOM 1469 N N . LEU A 1 182 ? 4.186 -1.159 10.989 1.00 98.00 182 LEU A N 1
ATOM 1470 C CA . LEU A 1 182 ? 2.909 -0.449 10.985 1.00 98.00 182 LEU A CA 1
ATOM 1471 C C . LEU A 1 182 ? 1.733 -1.421 11.132 1.00 98.00 182 LEU A C 1
ATOM 1473 O O . LEU A 1 182 ? 0.813 -1.149 11.902 1.00 98.00 182 LEU A O 1
ATOM 1477 N N . SER A 1 183 ? 1.772 -2.563 10.441 1.00 96.94 183 SER A N 1
ATOM 1478 C CA . SER A 1 183 ? 0.750 -3.608 10.559 1.00 96.94 183 SER A CA 1
ATOM 1479 C C . SER A 1 183 ? 0.684 -4.178 11.978 1.00 96.94 183 SER A C 1
ATOM 1481 O O . SER A 1 183 ? -0.399 -4.281 12.556 1.00 96.94 183 SER A O 1
ATOM 1483 N N . GLN A 1 184 ? 1.836 -4.479 12.586 1.00 96.94 184 GLN A N 1
ATOM 1484 C CA . GLN A 1 184 ? 1.900 -4.945 13.976 1.00 96.94 184 GLN A CA 1
ATOM 1485 C C . GLN A 1 184 ? 1.358 -3.901 14.960 1.00 96.94 184 GLN A C 1
ATOM 1487 O O . GLN A 1 184 ? 0.608 -4.236 15.876 1.00 96.94 184 GLN A O 1
ATOM 1492 N N . THR A 1 185 ? 1.708 -2.628 14.761 1.00 97.56 185 THR A N 1
ATOM 1493 C CA . THR A 1 185 ? 1.257 -1.527 15.624 1.00 97.56 185 THR A CA 1
ATOM 1494 C C . THR A 1 185 ? -0.254 -1.323 15.520 1.00 97.56 185 THR A C 1
ATOM 1496 O O . THR A 1 185 ? -0.918 -1.172 16.544 1.00 97.56 185 THR A O 1
ATOM 1499 N N . LYS A 1 186 ? -0.824 -1.395 14.309 1.00 97.81 186 LYS A N 1
ATOM 1500 C CA . LYS A 1 186 ? -2.282 -1.354 14.105 1.00 97.81 186 LYS A CA 1
ATOM 1501 C C . LYS A 1 186 ? -2.990 -2.502 14.822 1.00 97.81 186 LYS A C 1
ATOM 1503 O O . LYS A 1 186 ? -3.979 -2.257 15.506 1.00 97.81 186 LYS A O 1
ATOM 1508 N N . GLY A 1 187 ? -2.456 -3.722 14.729 1.00 96.81 187 GLY A N 1
ATOM 1509 C CA . GLY A 1 187 ? -3.001 -4.880 15.443 1.00 96.81 187 GLY A CA 1
ATOM 1510 C C . GLY A 1 187 ? -3.027 -4.676 16.961 1.00 96.81 187 GLY A C 1
ATOM 1511 O O . GLY A 1 187 ? -4.068 -4.850 17.592 1.00 96.81 187 GLY A O 1
ATOM 1512 N N . LYS A 1 188 ? -1.912 -4.211 17.542 1.00 98.00 188 LYS A N 1
ATOM 1513 C CA . LYS A 1 188 ? -1.831 -3.882 18.977 1.00 98.00 188 LYS A CA 1
ATOM 1514 C C . LYS A 1 188 ? -2.824 -2.793 19.383 1.00 98.00 188 LYS A C 1
ATOM 1516 O O . LYS A 1 188 ? -3.437 -2.890 20.439 1.00 98.00 188 LYS A O 1
ATOM 1521 N N . LEU A 1 189 ? -3.008 -1.772 18.547 1.00 98.19 189 LEU A N 1
ATOM 1522 C CA . LEU A 1 189 ? -3.946 -0.683 18.817 1.00 98.19 189 LEU A CA 1
ATOM 1523 C C . LEU A 1 189 ? -5.407 -1.157 18.791 1.00 98.19 189 LEU A C 1
ATOM 1525 O O . LEU A 1 189 ? -6.197 -0.742 19.637 1.00 98.19 189 LEU A O 1
ATOM 1529 N N . HIS A 1 190 ? -5.763 -2.060 17.874 1.00 96.62 190 HIS A N 1
ATOM 1530 C CA . HIS A 1 190 ? -7.082 -2.697 17.875 1.00 96.62 190 HIS A CA 1
ATOM 1531 C C . HIS A 1 190 ? -7.317 -3.541 19.128 1.00 96.62 190 HIS A C 1
ATOM 1533 O O . HIS A 1 190 ? -8.392 -3.454 19.719 1.00 96.62 190 HIS A O 1
ATOM 1539 N N . GLN A 1 191 ? -6.313 -4.299 19.571 1.00 96.50 191 GLN A N 1
ATOM 1540 C CA . GLN A 1 191 ? -6.404 -5.063 20.813 1.00 96.50 191 GLN A CA 1
ATOM 1541 C C . GLN A 1 191 ? -6.610 -4.144 22.023 1.00 96.50 191 GLN A C 1
ATOM 1543 O O . GLN A 1 191 ? -7.562 -4.335 22.770 1.00 96.50 191 GLN A O 1
ATOM 1548 N N . LEU A 1 192 ? -5.810 -3.079 22.140 1.00 98.00 192 LEU A N 1
ATOM 1549 C CA . LEU A 1 192 ? -5.936 -2.103 23.226 1.00 98.00 192 LEU A CA 1
ATOM 1550 C C . LEU A 1 192 ? -7.318 -1.429 23.246 1.00 98.00 192 LEU A C 1
ATOM 1552 O O . LEU A 1 192 ? -7.884 -1.184 24.308 1.00 98.00 192 LEU A O 1
ATOM 1556 N N . ARG A 1 193 ? -7.881 -1.139 22.067 1.00 97.12 193 ARG A N 1
ATOM 1557 C CA . ARG A 1 193 ? -9.229 -0.575 21.937 1.00 97.12 193 ARG A CA 1
ATOM 1558 C C . ARG A 1 193 ? -10.303 -1.541 22.439 1.00 97.12 193 ARG A C 1
ATOM 1560 O O . ARG A 1 193 ? -11.239 -1.103 23.103 1.00 97.12 193 ARG A O 1
ATOM 1567 N N . ASN A 1 194 ? -10.177 -2.826 22.120 1.00 95.62 194 ASN A N 1
ATOM 1568 C CA . ASN A 1 194 ? -11.108 -3.849 22.591 1.00 95.62 194 ASN A CA 1
ATOM 1569 C C . ASN A 1 194 ? -10.996 -4.034 24.107 1.00 95.62 194 ASN A C 1
ATOM 1571 O O . ASN A 1 194 ? -12.016 -4.044 24.792 1.00 95.62 194 ASN A O 1
ATOM 1575 N N . ASP A 1 195 ? -9.771 -4.103 24.629 1.00 95.62 195 ASP A N 1
ATOM 1576 C CA . ASP A 1 195 ? -9.514 -4.218 26.066 1.00 95.62 195 ASP A CA 1
ATOM 1577 C C . ASP A 1 195 ? -10.102 -3.021 26.827 1.00 95.62 195 ASP A C 1
ATOM 1579 O O . ASP A 1 195 ? -10.770 -3.198 27.846 1.00 95.62 195 ASP A O 1
ATOM 1583 N N . TYR A 1 19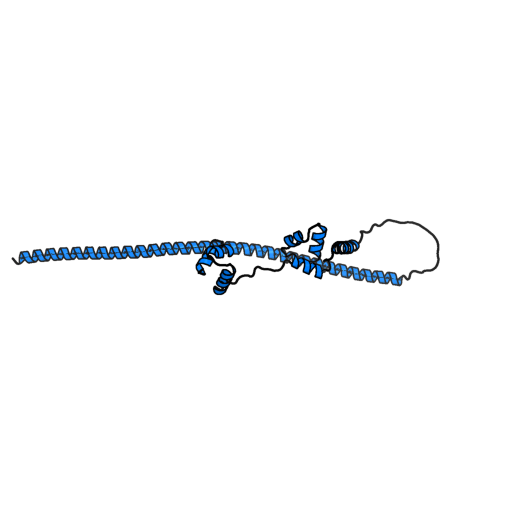6 ? -9.937 -1.806 26.295 1.00 97.00 196 TYR A N 1
ATOM 1584 C CA . TYR A 1 196 ? -10.553 -0.602 26.850 1.00 97.00 196 TYR A CA 1
ATOM 1585 C C . TYR A 1 196 ? -12.082 -0.700 26.898 1.00 97.00 196 TYR A C 1
ATOM 1587 O O . TYR A 1 196 ? -12.671 -0.382 27.928 1.00 97.00 196 TYR A O 1
ATOM 1595 N N . GLN A 1 197 ? -12.730 -1.163 25.823 1.00 97.06 197 GLN A N 1
ATOM 1596 C CA . GLN A 1 197 ? -14.188 -1.303 25.802 1.00 97.06 197 GLN A CA 1
ATOM 1597 C C . GLN A 1 197 ? -14.670 -2.325 26.841 1.00 97.06 197 GLN A C 1
ATOM 1599 O O . GLN A 1 197 ? -15.609 -2.045 27.575 1.00 97.06 197 GLN A O 1
ATOM 1604 N N . ILE A 1 198 ? -13.978 -3.462 26.976 1.00 96.31 198 ILE A N 1
ATOM 1605 C CA . ILE A 1 198 ? -14.297 -4.477 27.992 1.00 96.31 198 ILE A CA 1
ATOM 1606 C C . ILE A 1 198 ? -14.172 -3.897 29.405 1.00 96.31 198 ILE A C 1
ATOM 1608 O O . ILE A 1 198 ? -15.020 -4.152 30.260 1.00 96.31 198 ILE A O 1
ATOM 1612 N N . ILE A 1 199 ? -13.104 -3.141 29.674 1.00 96.38 199 ILE A N 1
ATOM 1613 C CA . ILE A 1 199 ? -12.894 -2.503 30.979 1.00 96.38 199 ILE A CA 1
ATOM 1614 C C . ILE A 1 199 ? -13.978 -1.460 31.244 1.00 96.38 199 ILE A C 1
ATOM 1616 O O . ILE A 1 199 ? -14.504 -1.414 32.353 1.00 96.38 199 ILE A O 1
ATOM 1620 N N . LYS A 1 200 ? -14.338 -0.663 30.236 1.00 97.44 200 LYS A N 1
ATOM 1621 C CA . LYS A 1 200 ? -15.404 0.331 30.333 1.00 97.44 200 LYS A CA 1
ATOM 1622 C C . LYS A 1 200 ? -16.742 -0.319 30.691 1.00 97.44 200 LYS A C 1
ATOM 1624 O O . LYS A 1 200 ? -17.348 0.081 31.676 1.00 97.44 200 LYS A O 1
ATOM 1629 N N . ASP A 1 201 ? -17.148 -1.361 29.970 1.00 96.25 201 ASP A N 1
ATOM 1630 C CA . ASP A 1 201 ? -18.412 -2.062 30.230 1.00 96.25 201 ASP A CA 1
ATOM 1631 C C . ASP A 1 201 ? -18.428 -2.688 31.640 1.00 96.25 201 ASP A C 1
ATOM 1633 O O . ASP A 1 201 ? -19.447 -2.692 32.332 1.00 96.25 201 ASP A O 1
ATOM 1637 N N . ARG A 1 202 ? -17.279 -3.202 32.107 1.00 96.25 202 ARG A N 1
ATOM 1638 C CA . ARG A 1 202 ? -17.129 -3.717 33.479 1.00 96.25 202 ARG A CA 1
ATOM 1639 C C . ARG A 1 202 ? -17.224 -2.618 34.533 1.00 96.25 202 ARG A C 1
ATOM 1641 O O . ARG A 1 202 ? -17.797 -2.872 35.587 1.00 96.25 202 ARG A O 1
ATOM 1648 N N . ALA A 1 203 ? -16.657 -1.444 34.268 1.00 96.00 203 ALA A N 1
ATOM 1649 C CA . ALA A 1 203 ? -16.737 -0.302 35.169 1.00 96.00 203 ALA A CA 1
ATOM 1650 C C . ALA A 1 203 ? -18.182 0.200 35.285 1.00 96.00 203 ALA A C 1
ATOM 1652 O O . ALA A 1 203 ? -18.681 0.312 36.397 1.00 96.00 203 ALA A O 1
ATOM 1653 N N . GLU A 1 204 ? -18.882 0.377 34.160 1.00 95.69 204 GLU A N 1
ATOM 1654 C CA . GLU A 1 204 ? -20.299 0.777 34.139 1.00 95.69 204 GLU A CA 1
ATOM 1655 C C . GLU A 1 204 ? -21.180 -0.229 34.901 1.00 95.69 204 GLU A C 1
ATOM 1657 O O . GLU A 1 204 ? -22.058 0.153 35.675 1.00 95.69 204 GLU A O 1
ATOM 1662 N N . LYS A 1 205 ? -20.908 -1.532 34.750 1.00 95.94 205 LYS A N 1
ATOM 1663 C CA . LYS A 1 205 ? -21.601 -2.572 35.519 1.00 95.94 205 LYS A CA 1
ATOM 1664 C C . LYS A 1 205 ? -21.314 -2.479 37.023 1.00 95.94 205 LYS A C 1
ATOM 1666 O O . LYS A 1 205 ? -22.246 -2.576 37.816 1.00 95.94 205 LYS A O 1
ATOM 1671 N N . ALA A 1 206 ? -20.054 -2.297 37.416 1.00 94.81 206 ALA A N 1
ATOM 1672 C CA . ALA A 1 206 ? -19.678 -2.168 38.823 1.00 94.81 206 ALA A CA 1
ATOM 1673 C C . ALA A 1 206 ? -20.276 -0.905 39.468 1.00 94.81 206 ALA A C 1
ATOM 1675 O O . ALA A 1 206 ? -20.695 -0.949 40.621 1.00 94.81 206 ALA A O 1
ATOM 1676 N N . GLU A 1 207 ? -20.360 0.203 38.727 1.00 94.31 207 GLU A N 1
ATOM 1677 C CA . GLU A 1 207 ? -21.034 1.428 39.171 1.00 94.31 207 GLU A CA 1
ATOM 1678 C C . GLU A 1 207 ? -22.532 1.195 39.414 1.00 94.31 207 GLU A C 1
ATOM 1680 O O . GLU A 1 207 ? -23.053 1.619 40.444 1.00 94.31 207 GLU A O 1
ATOM 1685 N N . SER A 1 208 ? -23.212 0.464 38.522 1.00 92.69 208 SER A N 1
ATOM 1686 C CA . SER A 1 208 ? -24.618 0.084 38.720 1.00 92.69 208 SER A CA 1
ATOM 1687 C C . SER A 1 208 ? -24.808 -0.813 39.947 1.00 92.69 208 SER A C 1
ATOM 1689 O O . SER A 1 208 ? -25.713 -0.575 40.740 1.00 92.69 208 SER A O 1
ATOM 1691 N N . GLU A 1 209 ? -23.950 -1.822 40.132 1.00 92.75 209 GLU A N 1
ATOM 1692 C CA . GLU A 1 209 ? -24.019 -2.724 41.292 1.00 92.75 209 GLU A CA 1
ATOM 1693 C C . GLU A 1 209 ? -23.777 -1.976 42.617 1.00 92.75 209 GLU A C 1
ATOM 1695 O O . GLU A 1 209 ? -24.421 -2.276 43.623 1.00 92.75 209 GLU A O 1
ATOM 1700 N N . LEU A 1 210 ? -22.886 -0.976 42.626 1.00 90.69 210 LEU A N 1
ATOM 1701 C CA . LEU A 1 210 ? -22.663 -0.115 43.791 1.00 90.69 210 LEU A CA 1
ATOM 1702 C C . LEU A 1 210 ? -23.884 0.754 44.112 1.00 90.69 210 LEU A C 1
ATOM 1704 O O . LEU A 1 210 ? -24.242 0.869 45.284 1.00 90.69 210 LEU A O 1
ATOM 1708 N N . ALA A 1 211 ? -24.544 1.318 43.097 1.00 90.94 211 ALA A N 1
ATOM 1709 C CA . ALA A 1 211 ? -25.765 2.099 43.290 1.00 90.94 211 ALA A CA 1
ATOM 1710 C C . ALA A 1 211 ? -26.895 1.247 43.899 1.00 90.94 211 ALA A C 1
ATOM 1712 O O . ALA A 1 211 ? -27.502 1.649 44.893 1.00 90.94 211 ALA A O 1
ATOM 1713 N N . ASP A 1 212 ? -27.104 0.032 43.380 1.00 89.25 212 ASP A N 1
ATOM 1714 C CA . ASP A 1 212 ? -28.100 -0.907 43.913 1.00 89.25 212 ASP A CA 1
ATOM 1715 C C . ASP A 1 212 ? -27.800 -1.295 45.374 1.00 89.25 212 ASP A C 1
ATOM 1717 O O . ASP A 1 212 ? -28.708 -1.436 46.202 1.00 89.25 212 ASP A O 1
ATOM 1721 N N . MET A 1 213 ? -26.516 -1.461 45.720 1.00 88.06 213 MET A N 1
ATOM 1722 C CA . MET A 1 213 ? -26.093 -1.747 47.092 1.00 88.06 213 MET A CA 1
ATOM 1723 C C . MET A 1 213 ? -26.348 -0.578 48.049 1.00 88.06 213 MET A C 1
ATOM 1725 O O . MET A 1 213 ? -26.791 -0.814 49.179 1.00 88.06 213 MET A O 1
ATOM 1729 N N . ASP A 1 214 ? -26.080 0.659 47.632 1.00 87.88 214 ASP A N 1
ATOM 1730 C CA . ASP A 1 214 ? -26.338 1.848 48.449 1.00 87.88 214 ASP A CA 1
ATOM 1731 C C . ASP A 1 214 ? -27.842 2.043 48.691 1.00 87.88 214 ASP A C 1
ATOM 1733 O O . ASP A 1 214 ? -28.257 2.301 49.827 1.00 87.88 214 ASP A O 1
ATOM 1737 N N . ASP A 1 215 ? -28.678 1.804 47.678 1.00 86.94 215 ASP A N 1
ATOM 1738 C CA . ASP A 1 215 ? -30.137 1.834 47.815 1.00 86.94 215 ASP A CA 1
ATOM 1739 C C . ASP A 1 215 ? -30.649 0.740 48.764 1.00 86.94 215 ASP A C 1
ATOM 1741 O O . ASP A 1 215 ? -31.443 1.009 49.677 1.00 86.94 215 ASP A O 1
ATOM 1745 N N . ALA A 1 216 ? -30.146 -0.492 48.631 1.00 86.19 216 ALA A N 1
ATOM 1746 C CA . ALA A 1 216 ? -30.495 -1.594 49.528 1.00 86.19 216 ALA A CA 1
ATOM 1747 C C . ALA A 1 216 ? -30.069 -1.316 50.983 1.00 86.19 216 ALA A C 1
ATOM 1749 O O . ALA A 1 216 ? -30.809 -1.604 51.937 1.00 86.19 216 ALA A O 1
ATOM 1750 N N . ARG A 1 217 ? -28.888 -0.720 51.175 1.00 87.06 217 ARG A N 1
ATOM 1751 C CA . ARG A 1 217 ? -28.370 -0.336 52.493 1.00 87.06 217 ARG A CA 1
ATOM 1752 C C . ARG A 1 217 ? -29.196 0.785 53.123 1.00 87.06 217 ARG A C 1
ATOM 1754 O O . ARG A 1 217 ? -29.513 0.715 54.312 1.00 87.06 217 ARG A O 1
ATOM 1761 N N . ASN A 1 218 ? -29.583 1.790 52.344 1.00 86.06 218 ASN A N 1
ATOM 1762 C CA . ASN A 1 218 ? -30.426 2.885 52.819 1.00 86.06 218 ASN A CA 1
ATOM 1763 C C . ASN A 1 218 ? -31.833 2.393 53.192 1.00 86.06 218 ASN A C 1
ATOM 1765 O O . ASN A 1 218 ? -32.339 2.743 54.261 1.00 86.06 218 ASN A O 1
ATOM 1769 N N . SER A 1 219 ? -32.427 1.516 52.377 1.00 88.94 219 SER A N 1
ATOM 1770 C CA . SER A 1 219 ? -33.722 0.878 52.660 1.00 88.94 219 SER A CA 1
ATOM 1771 C C . SER A 1 219 ? -33.704 0.085 53.973 1.00 88.94 219 SER A C 1
ATOM 1773 O O . SER A 1 219 ? -34.558 0.276 54.843 1.00 88.94 219 SER A O 1
ATOM 1775 N N . THR A 1 220 ? -32.686 -0.756 54.177 1.00 87.75 220 THR A N 1
ATOM 1776 C CA . THR A 1 220 ? -32.563 -1.561 55.406 1.00 87.75 220 THR A CA 1
ATOM 1777 C C . THR A 1 220 ? -32.332 -0.708 56.656 1.00 87.75 220 THR A C 1
ATOM 1779 O O . THR A 1 220 ? -32.861 -1.030 57.725 1.00 87.75 220 THR A O 1
ATOM 1782 N N . LEU A 1 221 ? -31.588 0.398 56.546 1.00 89.62 221 LEU A N 1
ATOM 1783 C CA . LEU A 1 221 ? -31.405 1.348 57.646 1.00 89.62 221 LEU A CA 1
ATOM 1784 C C . LEU A 1 221 ? -32.722 2.056 58.011 1.00 89.62 221 LEU A C 1
ATOM 1786 O O . LEU A 1 221 ? -33.078 2.121 59.189 1.00 89.62 221 LEU A O 1
ATOM 1790 N N . LEU A 1 222 ? -33.475 2.522 57.008 1.00 86.75 222 LEU A N 1
ATOM 1791 C CA . LEU A 1 222 ? -34.809 3.106 57.187 1.00 86.75 222 LEU A CA 1
ATOM 1792 C C . LEU A 1 222 ? -35.763 2.125 57.875 1.00 86.75 222 LEU A C 1
ATOM 1794 O O . LEU A 1 222 ? -36.420 2.488 58.850 1.00 86.75 222 LEU A O 1
ATOM 1798 N N . GLN A 1 223 ? -35.793 0.868 57.429 1.00 87.25 223 GLN A N 1
ATOM 1799 C CA . GLN A 1 223 ? -36.648 -0.163 58.016 1.00 87.25 223 GLN A CA 1
ATOM 1800 C C . GLN A 1 223 ? -36.318 -0.419 59.497 1.00 87.25 223 GLN A C 1
ATOM 1802 O O . GLN A 1 223 ? -37.232 -0.559 60.317 1.00 87.25 223 GLN A O 1
ATOM 1807 N N . LYS A 1 224 ? -35.028 -0.430 59.869 1.00 91.19 224 LYS A N 1
ATOM 1808 C CA . LYS A 1 224 ? -34.604 -0.517 61.278 1.00 91.19 224 LYS A CA 1
ATOM 1809 C C . LYS A 1 224 ? -35.107 0.667 62.106 1.00 91.19 224 LYS A C 1
ATOM 1811 O O . LYS A 1 224 ? -35.696 0.443 63.161 1.00 91.19 224 LYS A O 1
ATOM 1816 N N . HIS A 1 225 ? -34.929 1.900 61.629 1.00 91.12 225 HIS A N 1
ATOM 1817 C CA . HIS A 1 225 ? -35.395 3.093 62.346 1.00 91.12 225 HIS A CA 1
ATOM 1818 C C . HIS A 1 225 ? -36.921 3.121 62.507 1.00 91.12 225 HIS A C 1
ATOM 1820 O O . HIS A 1 225 ? -37.413 3.399 63.599 1.00 91.12 225 HIS A O 1
ATOM 1826 N N . VAL A 1 226 ? -37.678 2.770 61.461 1.00 90.81 226 VAL A N 1
ATOM 1827 C CA . VAL A 1 226 ? -39.148 2.672 61.528 1.00 90.81 226 VAL A CA 1
ATOM 1828 C C . VAL A 1 226 ? -39.584 1.628 62.556 1.00 90.81 226 VAL A C 1
ATOM 1830 O O . VAL A 1 226 ? -40.489 1.882 63.353 1.00 90.81 226 VAL A O 1
ATOM 1833 N N . SER A 1 227 ? -38.915 0.473 62.590 1.00 92.12 227 SER A N 1
ATOM 1834 C CA . SER A 1 227 ? -39.215 -0.591 63.558 1.00 92.12 227 SER A CA 1
ATOM 1835 C C . SER A 1 227 ? -38.962 -0.122 64.996 1.00 92.12 227 SER A C 1
ATOM 1837 O O . SER A 1 227 ? -39.788 -0.343 65.878 1.00 92.12 227 SER A O 1
ATOM 1839 N N . GLN A 1 228 ? -37.858 0.592 65.224 1.00 94.38 228 GLN A N 1
ATOM 1840 C CA . GLN A 1 228 ? -37.491 1.128 66.534 1.00 94.38 228 GLN A CA 1
ATOM 1841 C C . GLN A 1 228 ? -38.462 2.222 67.011 1.00 94.38 228 GLN A C 1
ATOM 1843 O O . GLN A 1 228 ? -38.902 2.191 68.158 1.00 94.38 228 GLN A O 1
ATOM 1848 N N . LEU A 1 229 ? -38.875 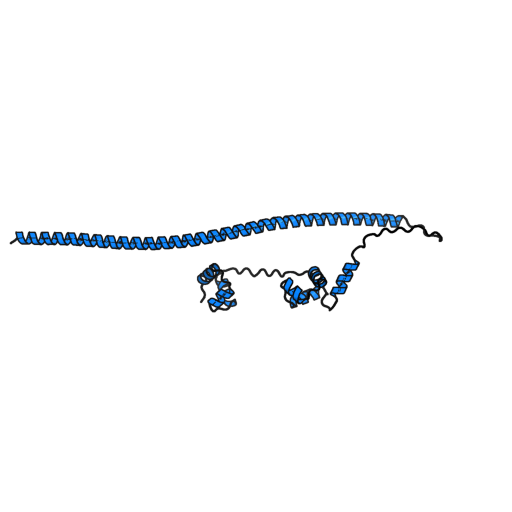3.134 66.122 1.00 93.69 229 LEU A N 1
ATOM 1849 C CA . LEU A 1 229 ? -39.917 4.132 66.408 1.00 93.69 229 LEU A CA 1
ATOM 1850 C C . LEU A 1 229 ? -41.261 3.477 66.748 1.00 93.69 229 LEU A C 1
ATOM 1852 O O . LEU A 1 229 ? -41.935 3.907 67.680 1.00 93.69 229 LEU A O 1
ATOM 1856 N N . THR A 1 230 ? -41.632 2.413 66.032 1.00 93.62 230 THR A N 1
ATOM 1857 C CA . THR A 1 230 ? -42.887 1.679 66.265 1.00 93.62 230 THR A CA 1
ATOM 1858 C C . THR A 1 230 ? -42.919 1.031 67.651 1.00 93.62 230 THR A C 1
ATOM 1860 O O . THR A 1 230 ? -43.959 1.061 68.312 1.00 93.62 230 THR A O 1
ATOM 1863 N N . ILE A 1 231 ? -41.789 0.480 68.112 1.00 94.44 231 ILE A N 1
ATOM 1864 C CA . ILE A 1 231 ? -41.644 -0.078 69.466 1.00 94.44 231 ILE A CA 1
ATOM 1865 C C . ILE A 1 231 ? -41.795 1.027 70.517 1.00 94.44 231 ILE A C 1
ATOM 1867 O O . ILE A 1 231 ? -42.630 0.894 71.410 1.00 94.44 231 ILE A O 1
ATOM 1871 N N . MET A 1 232 ? -41.073 2.145 70.367 1.00 93.31 232 MET A N 1
ATOM 1872 C CA . MET A 1 232 ? -41.161 3.274 71.306 1.00 93.31 232 MET A CA 1
ATOM 1873 C C . MET A 1 232 ? -42.584 3.845 71.399 1.00 93.31 232 MET A C 1
ATOM 1875 O O . MET A 1 232 ? -43.040 4.188 72.486 1.00 93.31 232 MET A O 1
ATOM 1879 N N . LEU A 1 233 ? -43.316 3.912 70.279 1.00 93.06 233 LEU A N 1
ATOM 1880 C CA . LEU A 1 233 ? -44.706 4.377 70.263 1.00 93.06 233 LEU A CA 1
ATOM 1881 C C . LEU A 1 233 ? -45.639 3.430 71.040 1.00 93.06 233 LEU A C 1
ATOM 1883 O O . LEU A 1 233 ? -46.486 3.886 71.808 1.00 93.06 233 LEU A O 1
ATOM 1887 N N . HIS A 1 234 ? -45.467 2.113 70.873 1.00 90.25 234 HIS A N 1
ATOM 1888 C CA . HIS A 1 234 ? -46.227 1.108 71.625 1.00 90.25 234 HIS A CA 1
ATOM 1889 C C . HIS A 1 234 ? -45.925 1.164 73.125 1.00 90.25 234 HIS A C 1
ATOM 1891 O O . HIS A 1 234 ? -46.838 1.030 73.938 1.00 90.25 234 HIS A O 1
ATOM 1897 N N . GLU A 1 235 ? -44.661 1.357 73.502 1.00 92.62 235 GLU A N 1
ATOM 1898 C CA . GLU A 1 235 ? -44.258 1.517 74.902 1.00 92.62 235 GLU A CA 1
ATOM 1899 C C . GLU A 1 235 ? -44.854 2.788 75.514 1.00 92.62 235 GLU A C 1
ATOM 1901 O O . GLU A 1 235 ? -45.456 2.720 76.583 1.00 92.62 235 GLU A O 1
ATOM 1906 N N . ALA A 1 236 ? -44.793 3.921 74.809 1.00 90.56 236 ALA A N 1
ATOM 1907 C CA . ALA A 1 236 ? -45.405 5.171 75.257 1.00 90.56 236 ALA A CA 1
ATOM 1908 C C . ALA A 1 236 ? -46.930 5.048 75.440 1.00 90.56 236 ALA A C 1
ATOM 1910 O O . ALA A 1 236 ? -47.478 5.550 76.420 1.00 90.56 236 ALA A O 1
ATOM 1911 N N . HIS A 1 237 ? -47.620 4.337 74.540 1.00 85.19 237 HIS A N 1
ATOM 1912 C CA . HIS A 1 237 ? -49.055 4.064 74.675 1.00 85.19 237 HIS A CA 1
ATOM 1913 C C . HIS A 1 237 ? -49.389 3.206 75.902 1.00 85.19 237 HIS A C 1
ATOM 1915 O O . HIS A 1 237 ? -50.402 3.461 76.546 1.00 85.19 237 HIS A O 1
ATOM 1921 N N . LYS A 1 238 ? -48.549 2.222 76.253 1.00 89.25 238 LYS A N 1
ATOM 1922 C CA . LYS A 1 238 ? -48.749 1.398 77.459 1.00 89.25 238 LYS A CA 1
ATOM 1923 C C . LYS A 1 238 ? -48.592 2.187 78.757 1.00 89.25 238 LYS A C 1
ATOM 1925 O O . LYS A 1 238 ? -49.230 1.838 79.736 1.00 89.25 238 LYS A O 1
ATOM 1930 N N . VAL A 1 239 ? -47.739 3.210 78.775 1.00 87.69 239 VAL A N 1
ATOM 1931 C CA . VAL A 1 239 ? -47.508 4.052 79.964 1.00 87.69 239 VAL A CA 1
ATOM 1932 C C . VAL A 1 239 ? -48.651 5.053 80.194 1.00 87.69 239 VAL A C 1
ATOM 1934 O O . VAL A 1 239 ? -48.841 5.511 81.315 1.00 87.69 239 VAL A O 1
ATOM 1937 N N . ASN A 1 240 ? -49.426 5.380 79.154 1.00 75.31 240 ASN A N 1
ATOM 1938 C CA . ASN A 1 240 ? -50.559 6.315 79.217 1.00 75.31 240 ASN A CA 1
ATOM 1939 C C . ASN A 1 240 ? -51.921 5.658 79.537 1.00 75.31 240 ASN A C 1
ATOM 1941 O O . ASN A 1 240 ? -52.932 6.363 79.537 1.00 75.31 240 ASN A O 1
ATOM 1945 N N . GLN A 1 241 ? -51.969 4.341 79.766 1.00 64.00 241 GLN A N 1
ATOM 1946 C CA . GLN A 1 241 ? -53.162 3.596 80.204 1.00 64.00 241 GLN A CA 1
ATOM 1947 C C . GLN A 1 241 ? -53.064 3.250 81.687 1.00 64.00 241 GLN A C 1
ATOM 1949 O O . GLN A 1 241 ? -54.119 3.313 82.356 1.00 64.00 241 GLN A O 1
#

Radius of gyration: 44.87 Å; chains: 1; bounding box: 110×31×144 Å

pLDDT: mean 83.3, std 16.26, range [39.0, 98.19]

Secondary structure (DSSP, 8-state):
---HHHHHHHHHTT--HHHHHHHTT--HHHHHHHHHHTT--------------HHHHHHHHHTT--HHHHHHHTT--HHHHHHHHHHTT--STTHHHHHHHHHHTTSPPP-------------------HHHHHHHHHHHHHHHHHHHHHHHHHHHHHHHHHHHHHHHHHHHHHHHHHHHHHHHHHHHHHHHHHHHHHHHHHHHHHHHHHHHHHHHHHHHHHHHHHHHHHHHHHHHHHHT-